Protein AF-A0A177MLS3-F1 (afdb_monomer)

Structure (mmCIF, N/CA/C/O backbone):
data_AF-A0A177MLS3-F1
#
_entry.id   AF-A0A177MLS3-F1
#
loop_
_atom_site.group_PDB
_atom_site.id
_atom_site.type_symbol
_atom_site.label_atom_id
_atom_site.label_alt_id
_atom_site.label_comp_id
_atom_site.label_asym_id
_atom_site.label_entity_id
_atom_site.label_seq_id
_atom_site.pdbx_PDB_ins_code
_atom_site.Cartn_x
_atom_site.Cartn_y
_atom_site.Cartn_z
_atom_site.occupancy
_atom_site.B_iso_or_equiv
_atom_site.auth_seq_id
_atom_site.auth_comp_id
_atom_site.auth_asym_id
_atom_site.auth_atom_id
_atom_site.pdbx_PDB_model_num
ATOM 1 N N . MET A 1 1 ? -21.701 15.926 -7.971 1.00 47.06 1 MET A N 1
ATOM 2 C CA . MET A 1 1 ? -20.994 15.055 -8.945 1.00 47.06 1 MET A CA 1
ATOM 3 C C . MET A 1 1 ? -19.466 15.052 -8.788 1.00 47.06 1 MET A C 1
ATOM 5 O O . MET A 1 1 ? -18.876 13.993 -8.949 1.00 47.06 1 MET A O 1
ATOM 9 N N . GLY A 1 2 ? -18.810 16.154 -8.390 1.00 55.12 2 GLY A N 1
ATOM 10 C CA . GLY A 1 2 ? -17.340 16.200 -8.230 1.00 55.12 2 GLY A CA 1
ATOM 11 C C . GLY A 1 2 ? -16.719 15.275 -7.163 1.00 55.12 2 GLY A C 1
ATOM 12 O O . GLY A 1 2 ? -15.546 14.934 -7.271 1.00 55.12 2 GLY A O 1
ATOM 13 N N . HIS A 1 3 ? -17.488 14.812 -6.167 1.00 61.12 3 HIS A N 1
ATOM 14 C CA . HIS A 1 3 ? -16.970 13.957 -5.086 1.00 61.12 3 HIS A CA 1
ATOM 15 C C . HIS A 1 3 ? -16.649 12.512 -5.507 1.00 61.12 3 HIS A C 1
ATOM 17 O O . HIS A 1 3 ? -15.821 11.878 -4.862 1.00 61.12 3 HIS A O 1
ATOM 23 N N . VAL A 1 4 ? -17.261 11.998 -6.582 1.00 70.56 4 VAL A N 1
ATOM 24 C CA . VAL A 1 4 ? -17.088 10.595 -7.020 1.00 70.56 4 VAL A CA 1
ATOM 25 C C . VAL A 1 4 ? -16.035 10.465 -8.128 1.00 70.56 4 VAL A C 1
ATOM 27 O O . VAL A 1 4 ? -15.345 9.457 -8.221 1.00 70.56 4 VAL A O 1
ATOM 30 N N . ILE A 1 5 ? -15.837 11.513 -8.929 1.00 76.62 5 ILE A N 1
ATOM 31 C CA . ILE A 1 5 ? -14.912 11.493 -10.072 1.00 76.62 5 ILE A CA 1
ATOM 32 C C . ILE A 1 5 ? -13.458 11.329 -9.609 1.00 76.62 5 ILE A C 1
ATOM 34 O O . ILE A 1 5 ? -12.723 10.503 -10.140 1.00 76.62 5 ILE A O 1
ATOM 38 N N . LYS A 1 6 ? -13.039 12.074 -8.581 1.00 71.81 6 LYS A N 1
ATOM 39 C CA . LYS A 1 6 ? -11.663 12.031 -8.065 1.00 71.81 6 LYS A CA 1
ATOM 40 C C . LYS A 1 6 ? -11.227 10.637 -7.568 1.00 71.81 6 LYS A C 1
ATOM 42 O O . LYS A 1 6 ? -10.167 10.190 -8.000 1.00 71.81 6 LYS A O 1
ATOM 47 N N . PRO A 1 7 ? -11.978 9.931 -6.699 1.00 72.75 7 PRO A N 1
ATOM 48 C CA . PRO A 1 7 ? -11.591 8.588 -6.267 1.00 72.75 7 PRO A CA 1
ATOM 49 C C . PRO A 1 7 ? -11.624 7.565 -7.407 1.00 72.75 7 PRO A C 1
ATOM 51 O O . PRO A 1 7 ? -10.746 6.710 -7.449 1.00 72.75 7 PRO A O 1
ATOM 54 N N . LEU A 1 8 ? -12.558 7.681 -8.361 1.00 78.75 8 LEU A N 1
ATOM 55 C CA . LEU A 1 8 ? -12.573 6.822 -9.551 1.00 78.75 8 LEU A CA 1
ATOM 56 C C . LEU A 1 8 ? -11.333 7.029 -10.428 1.00 78.75 8 LEU A C 1
ATOM 58 O O . LEU A 1 8 ? -10.743 6.053 -10.879 1.00 78.75 8 LEU A O 1
ATOM 62 N N . LEU A 1 9 ? -10.899 8.277 -10.622 1.00 81.12 9 LEU A N 1
ATOM 63 C CA . LEU A 1 9 ? -9.662 8.579 -11.347 1.00 81.12 9 LEU A CA 1
ATOM 64 C C . LEU A 1 9 ? -8.436 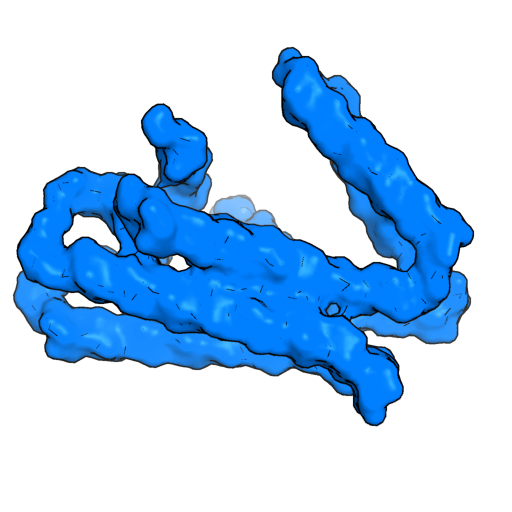8.010 -10.630 1.00 81.12 9 LEU A C 1
ATOM 66 O O . LEU A 1 9 ? -7.590 7.398 -11.271 1.00 81.12 9 LEU A O 1
ATOM 70 N N . ILE A 1 10 ? -8.349 8.167 -9.305 1.00 77.62 10 ILE A N 1
ATOM 71 C CA . ILE A 1 10 ? -7.236 7.615 -8.519 1.00 77.62 10 ILE A CA 1
ATOM 72 C C . ILE A 1 10 ? -7.219 6.087 -8.616 1.00 77.62 10 ILE A C 1
ATOM 74 O O . ILE A 1 10 ? -6.172 5.514 -8.897 1.00 77.62 10 ILE A O 1
ATOM 78 N N . ALA A 1 11 ? -8.367 5.431 -8.430 1.00 78.00 11 ALA A N 1
ATOM 79 C CA . ALA A 1 11 ? -8.477 3.981 -8.558 1.00 78.00 11 ALA A CA 1
ATOM 80 C C . ALA A 1 11 ? -8.098 3.513 -9.971 1.00 78.00 11 ALA A C 1
ATOM 82 O O . ALA A 1 11 ? -7.321 2.574 -10.114 1.00 78.00 11 ALA A O 1
ATOM 83 N N . GLY A 1 12 ? -8.576 4.213 -11.004 1.00 83.31 12 GLY A N 1
ATOM 84 C CA . GLY A 1 12 ? -8.220 3.943 -12.394 1.00 83.31 12 GLY A CA 1
ATOM 85 C C . GLY A 1 12 ? -6.717 4.058 -12.644 1.00 83.31 12 GLY A C 1
ATOM 86 O O . GLY A 1 12 ? -6.139 3.163 -13.247 1.00 83.31 12 GLY A O 1
ATOM 87 N N . VAL A 1 13 ? -6.063 5.102 -12.125 1.00 83.94 13 VAL A N 1
ATOM 88 C CA . VAL A 1 13 ? -4.603 5.276 -12.232 1.00 83.94 13 VAL A CA 1
ATOM 89 C C . VAL A 1 13 ? -3.852 4.161 -11.506 1.00 83.94 13 VAL A C 1
ATOM 91 O O . VAL A 1 13 ? -2.894 3.623 -12.050 1.00 83.94 13 VAL A O 1
ATOM 94 N N . VAL A 1 14 ? -4.290 3.788 -10.302 1.00 80.19 14 VAL A N 1
ATOM 95 C CA . VAL A 1 14 ? -3.661 2.721 -9.509 1.00 80.19 14 VAL A CA 1
ATOM 96 C C . VAL A 1 14 ? -3.761 1.370 -10.222 1.00 80.19 14 VAL A C 1
ATOM 98 O O . VAL A 1 14 ? -2.763 0.664 -10.318 1.00 80.19 14 VAL A O 1
ATOM 101 N N . VAL A 1 15 ? -4.928 1.038 -10.778 1.00 83.00 15 VAL A N 1
ATOM 102 C CA . VAL A 1 15 ? -5.138 -0.205 -11.541 1.00 83.00 15 VAL A CA 1
ATOM 103 C C . VAL A 1 15 ? -4.394 -0.177 -12.877 1.00 83.00 15 VAL A C 1
ATOM 105 O O . VAL A 1 15 ? -3.855 -1.195 -13.299 1.00 83.00 15 VAL A O 1
ATOM 108 N N . ALA A 1 16 ? -4.331 0.977 -13.545 1.00 86.50 16 ALA A N 1
ATOM 109 C CA . ALA A 1 16 ? -3.632 1.127 -14.819 1.00 86.50 16 ALA A CA 1
ATOM 110 C C . ALA A 1 16 ? -2.102 1.129 -14.670 1.00 86.50 16 ALA A C 1
ATOM 112 O O . ALA A 1 16 ? -1.404 0.790 -15.627 1.00 86.50 16 ALA A O 1
ATOM 113 N N . TYR A 1 17 ? -1.572 1.495 -13.497 1.00 85.31 17 TYR A N 1
ATOM 114 C CA . TYR A 1 17 ? -0.135 1.668 -13.277 1.00 85.31 17 TYR A CA 1
ATOM 115 C C . TYR A 1 17 ? 0.699 0.431 -13.657 1.00 85.31 17 TYR A C 1
ATOM 117 O O . TYR A 1 17 ? 1.629 0.605 -14.442 1.00 85.31 17 TYR A O 1
ATOM 125 N N . PRO A 1 18 ? 0.384 -0.808 -13.223 1.00 85.12 18 PRO A N 1
ATOM 126 C CA . PRO A 1 18 ? 1.194 -1.973 -13.585 1.00 85.12 18 PRO A CA 1
ATOM 127 C C . PRO A 1 18 ? 1.213 -2.269 -15.088 1.00 85.12 18 PRO A C 1
ATOM 129 O O . PRO A 1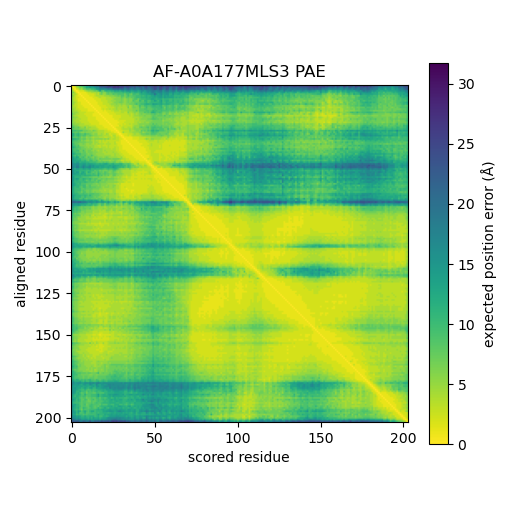 18 ? 2.230 -2.705 -15.624 1.00 85.12 18 PRO A O 1
ATOM 132 N N . PHE A 1 19 ? 0.116 -1.983 -15.792 1.00 89.00 19 PHE A N 1
ATOM 133 C CA . PHE A 1 19 ? 0.041 -2.133 -17.247 1.00 89.00 19 PHE A CA 1
ATOM 134 C C . PHE A 1 19 ? 0.843 -1.055 -17.970 1.00 89.00 19 PHE A C 1
ATOM 136 O O . PHE A 1 19 ? 1.543 -1.353 -18.936 1.00 89.00 19 PHE A O 1
ATOM 143 N N . LEU A 1 20 ? 0.778 0.187 -17.485 1.00 87.50 20 LEU A N 1
ATOM 144 C CA . LEU A 1 20 ? 1.574 1.288 -18.016 1.00 87.50 20 LEU A CA 1
ATOM 145 C C . LEU A 1 20 ? 3.069 1.048 -17.776 1.00 87.50 20 LEU A C 1
ATOM 147 O O . LEU A 1 20 ? 3.861 1.208 -18.699 1.00 87.50 20 LEU A O 1
ATOM 151 N N . SER A 1 21 ? 3.438 0.605 -16.574 1.00 85.50 21 SER A N 1
ATOM 152 C CA . SER A 1 21 ? 4.797 0.189 -16.215 1.00 85.50 21 SER A CA 1
ATOM 153 C C . SER A 1 21 ? 5.292 -0.916 -17.146 1.00 85.50 21 SER A C 1
ATOM 155 O O . SER A 1 21 ? 6.397 -0.841 -17.697 1.00 85.50 21 SER A O 1
ATOM 157 N N . ALA A 1 22 ? 4.434 -1.911 -17.402 1.00 84.94 22 ALA A N 1
ATOM 158 C CA . ALA A 1 22 ? 4.764 -2.996 -18.304 1.00 84.94 22 ALA A CA 1
ATOM 159 C C . ALA A 1 22 ? 5.005 -2.504 -19.744 1.00 84.94 22 ALA A C 1
ATOM 161 O O . ALA A 1 22 ? 6.020 -2.817 -20.371 1.00 84.94 22 ALA A O 1
ATOM 162 N N . TYR A 1 23 ? 4.100 -1.667 -20.242 1.00 87.19 23 TYR A N 1
ATOM 163 C CA . TYR A 1 23 ? 4.183 -1.085 -21.575 1.00 87.19 23 TYR A CA 1
ATOM 164 C C . TYR A 1 23 ? 5.425 -0.196 -21.757 1.00 87.19 23 TYR A C 1
ATOM 166 O O . TYR A 1 23 ? 6.188 -0.393 -22.701 1.00 87.19 23 TYR A O 1
ATOM 174 N N . LEU A 1 24 ? 5.678 0.735 -20.831 1.00 85.94 24 LEU A N 1
ATOM 175 C CA . LEU A 1 24 ? 6.829 1.646 -20.879 1.00 85.94 24 LEU A CA 1
ATOM 176 C C . LEU A 1 24 ? 8.155 0.894 -20.846 1.00 85.94 24 LEU A C 1
ATOM 178 O O . LEU A 1 24 ? 9.081 1.219 -21.585 1.00 85.94 24 LEU A O 1
ATOM 182 N N . THR A 1 25 ? 8.230 -0.143 -20.022 1.00 84.44 25 THR A N 1
ATOM 183 C CA . THR A 1 25 ? 9.401 -1.010 -19.955 1.00 84.44 25 THR A CA 1
ATOM 184 C C . THR A 1 25 ? 9.635 -1.756 -21.271 1.00 84.44 25 THR A C 1
ATOM 186 O O . THR A 1 25 ? 10.780 -1.846 -21.709 1.00 84.44 25 THR A O 1
ATOM 189 N N . GLY A 1 26 ? 8.576 -2.230 -21.941 1.00 82.62 26 GLY A N 1
ATOM 190 C CA . GLY A 1 26 ? 8.680 -2.849 -23.269 1.00 82.62 26 GLY A CA 1
ATOM 191 C C . GLY A 1 26 ? 9.210 -1.894 -24.348 1.00 82.62 26 GLY A C 1
ATOM 192 O O . GLY A 1 26 ? 9.835 -2.336 -25.307 1.00 82.62 26 GLY A O 1
ATOM 193 N N . LEU A 1 27 ? 9.025 -0.584 -24.159 1.00 85.44 27 LEU A N 1
ATOM 194 C CA . LEU A 1 27 ? 9.580 0.476 -25.007 1.00 85.44 27 LEU A CA 1
ATOM 195 C C . LEU A 1 27 ? 10.988 0.941 -24.580 1.00 85.44 27 LEU A C 1
ATOM 197 O O . LEU A 1 27 ? 11.546 1.836 -25.210 1.00 85.44 27 LEU A O 1
ATOM 201 N N . GLY A 1 28 ? 11.561 0.378 -23.510 1.00 82.62 28 GLY A N 1
ATOM 202 C CA . GLY A 1 28 ? 12.863 0.782 -22.963 1.00 82.62 28 GLY A CA 1
ATOM 203 C C . GLY A 1 28 ? 12.824 1.962 -21.980 1.00 82.62 28 GLY A C 1
ATOM 204 O O . GLY A 1 28 ? 13.872 2.411 -21.525 1.00 82.62 28 GLY A O 1
ATOM 205 N N . PHE A 1 29 ? 11.639 2.445 -21.593 1.00 84.06 29 PHE A N 1
ATOM 206 C CA . PHE A 1 29 ? 11.441 3.580 -20.677 1.00 84.06 29 PHE A CA 1
ATOM 207 C C . PHE A 1 29 ? 11.132 3.153 -19.232 1.00 84.06 29 PHE A C 1
ATOM 209 O O . PHE A 1 29 ? 10.350 3.805 -18.540 1.00 84.06 29 PHE A O 1
ATOM 216 N N . ALA A 1 30 ? 11.740 2.065 -18.752 1.00 79.69 30 ALA A N 1
ATOM 217 C CA . ALA A 1 30 ? 11.458 1.508 -17.424 1.00 79.69 30 ALA A CA 1
ATOM 218 C C . ALA A 1 30 ? 11.716 2.504 -16.271 1.00 79.69 30 ALA A C 1
ATOM 220 O O . ALA A 1 30 ? 11.024 2.485 -15.261 1.00 79.69 30 ALA A O 1
ATOM 221 N N . SER A 1 31 ? 12.678 3.418 -16.417 1.00 82.75 31 SER A N 1
ATOM 222 C CA . SER A 1 31 ? 13.027 4.404 -15.384 1.00 82.75 31 SER A CA 1
ATOM 223 C C . SER A 1 31 ? 12.092 5.619 -15.328 1.00 82.75 31 SER A C 1
ATOM 225 O O . SER A 1 31 ? 12.121 6.361 -14.342 1.00 82.75 31 SER A O 1
ATOM 227 N N . LEU A 1 32 ? 11.240 5.827 -16.342 1.00 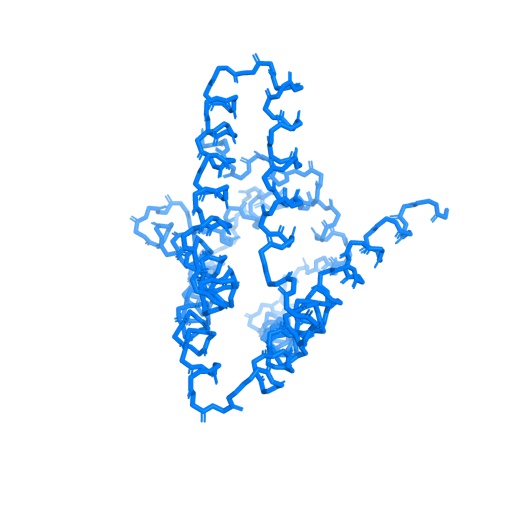85.25 32 LEU A N 1
ATOM 228 C CA . LEU A 1 32 ? 10.386 7.015 -16.446 1.00 85.25 32 LEU A CA 1
ATOM 229 C C . LEU A 1 32 ? 9.423 7.139 -15.259 1.00 85.25 32 LEU A C 1
ATOM 231 O O . LEU A 1 32 ? 9.201 8.235 -14.750 1.00 85.25 32 LEU A O 1
ATOM 235 N N . GLU A 1 33 ? 8.884 6.024 -14.777 1.00 82.38 33 GLU A N 1
ATOM 236 C CA . GLU A 1 33 ? 7.975 6.020 -13.628 1.00 82.38 33 GLU A CA 1
ATOM 237 C C . GLU A 1 33 ? 8.649 6.473 -12.329 1.00 82.38 33 GLU A C 1
ATOM 239 O O . GLU A 1 33 ? 8.082 7.279 -11.591 1.00 82.38 33 GLU A O 1
ATOM 244 N N . LEU A 1 34 ? 9.886 6.034 -12.080 1.00 83.56 34 LEU A N 1
ATOM 245 C CA . LEU A 1 34 ? 10.650 6.444 -10.905 1.00 83.56 34 LEU A CA 1
ATOM 246 C C . LEU A 1 34 ? 10.990 7.935 -10.975 1.00 83.56 34 LEU A C 1
ATOM 248 O O . LEU A 1 34 ? 10.926 8.623 -9.956 1.00 83.56 34 LEU A O 1
ATOM 252 N N . ILE A 1 35 ? 11.268 8.457 -12.175 1.00 86.00 35 ILE A N 1
ATOM 253 C CA . ILE A 1 35 ? 11.478 9.893 -12.408 1.00 86.00 35 ILE A CA 1
ATOM 254 C C . ILE A 1 35 ? 10.195 10.682 -12.122 1.00 86.00 35 ILE A C 1
ATOM 256 O O . ILE A 1 35 ? 10.245 11.700 -11.430 1.00 86.00 35 ILE A O 1
ATOM 260 N N . VAL A 1 36 ? 9.037 10.211 -12.595 1.00 86.56 36 VAL A N 1
ATOM 261 C CA . VAL A 1 36 ?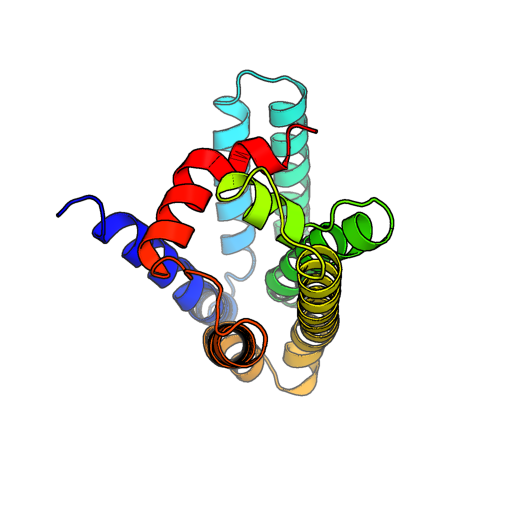 7.741 10.856 -12.326 1.00 86.56 36 VAL A CA 1
ATOM 262 C C . VAL A 1 36 ? 7.432 10.851 -10.825 1.00 86.56 36 VAL A C 1
ATOM 264 O O . VAL A 1 36 ? 7.083 11.894 -10.266 1.00 86.56 36 VAL A O 1
ATOM 267 N N . PHE A 1 37 ? 7.619 9.725 -10.131 1.00 85.31 37 PHE A N 1
ATOM 268 C CA . PHE A 1 37 ? 7.434 9.658 -8.678 1.00 85.31 37 PHE A CA 1
ATOM 269 C C . PHE A 1 37 ? 8.437 10.535 -7.917 1.00 85.31 37 PHE A C 1
ATOM 271 O O . PHE A 1 37 ? 8.058 11.199 -6.946 1.00 85.31 37 PHE A O 1
ATOM 278 N N . ALA A 1 38 ? 9.690 10.612 -8.366 1.00 86.88 38 ALA A N 1
ATOM 279 C CA . ALA A 1 38 ? 10.675 11.521 -7.794 1.00 86.88 38 ALA A CA 1
ATOM 280 C C . ALA A 1 38 ? 10.256 12.988 -7.966 1.00 86.88 38 ALA A C 1
ATOM 282 O O . ALA A 1 38 ? 10.285 13.753 -7.005 1.00 86.88 38 ALA A O 1
ATOM 283 N N . ALA A 1 39 ? 9.787 13.382 -9.150 1.00 88.44 39 ALA A N 1
ATOM 284 C CA . ALA A 1 39 ? 9.319 14.743 -9.404 1.00 88.44 39 ALA A CA 1
ATOM 285 C C . ALA A 1 39 ? 8.117 15.113 -8.516 1.00 88.44 39 ALA A C 1
ATOM 287 O O . ALA A 1 39 ? 8.096 16.185 -7.908 1.00 88.44 39 ALA A O 1
ATOM 288 N N . LEU A 1 40 ? 7.146 14.205 -8.370 1.00 87.88 40 LEU A N 1
ATOM 289 C CA . LEU A 1 40 ? 5.983 14.409 -7.499 1.00 87.88 40 LEU A CA 1
ATOM 290 C C . LEU A 1 40 ? 6.373 14.510 -6.017 1.00 87.88 40 LEU A C 1
ATOM 292 O O . LEU A 1 40 ? 5.837 15.346 -5.283 1.00 87.88 40 LEU A O 1
ATOM 296 N N . THR A 1 41 ? 7.315 13.681 -5.561 1.00 85.25 41 THR A N 1
ATOM 297 C CA . THR A 1 41 ? 7.799 13.716 -4.172 1.00 85.25 41 THR A CA 1
ATOM 298 C C . THR A 1 41 ? 8.639 14.963 -3.890 1.00 85.25 41 THR A C 1
ATOM 300 O O . THR A 1 41 ? 8.453 15.572 -2.834 1.00 85.25 41 THR A O 1
ATOM 303 N N . LEU A 1 42 ? 9.463 15.425 -4.839 1.00 88.31 42 LEU A N 1
ATOM 304 C CA . LEU A 1 42 ? 10.157 16.719 -4.764 1.00 88.31 42 LEU A CA 1
ATOM 305 C C . LEU A 1 42 ? 9.173 17.879 -4.677 1.00 88.31 42 LEU A C 1
ATOM 307 O O . LEU A 1 42 ? 9.298 18.710 -3.777 1.00 88.31 42 LEU A O 1
ATOM 311 N N . TRP A 1 43 ? 8.175 17.909 -5.564 1.00 89.12 43 TRP A N 1
ATOM 312 C CA . TRP A 1 43 ? 7.136 18.936 -5.555 1.00 89.12 43 TRP A CA 1
ATOM 313 C C . TRP A 1 43 ? 6.448 19.004 -4.190 1.00 89.12 43 TRP A C 1
ATOM 315 O O . TRP A 1 43 ? 6.366 20.070 -3.575 1.00 89.12 43 TRP A O 1
ATOM 325 N N . ARG A 1 44 ? 6.051 17.845 -3.648 1.00 84.25 44 ARG A N 1
ATOM 326 C CA . ARG A 1 44 ? 5.468 17.753 -2.305 1.00 84.25 44 ARG A CA 1
ATOM 327 C C . ARG A 1 44 ? 6.413 18.297 -1.231 1.00 84.25 44 ARG A C 1
ATOM 329 O O . ARG A 1 44 ? 5.960 19.036 -0.360 1.00 84.25 44 ARG A O 1
ATOM 336 N N . GLY A 1 45 ? 7.705 17.977 -1.304 1.00 84.31 45 GLY A N 1
ATOM 337 C CA . GLY A 1 45 ? 8.727 18.489 -0.389 1.00 84.31 45 GLY A CA 1
ATOM 338 C C . GLY A 1 45 ? 8.879 20.011 -0.441 1.00 84.31 45 GLY A C 1
ATOM 339 O O . GLY A 1 45 ? 8.949 20.645 0.610 1.00 84.31 45 GLY A O 1
ATOM 340 N N . ILE A 1 46 ? 8.856 20.606 -1.637 1.00 88.56 46 ILE A N 1
ATOM 341 C CA . ILE A 1 46 ? 8.929 22.065 -1.839 1.00 88.56 46 ILE A CA 1
ATOM 342 C C . ILE A 1 46 ? 7.703 22.763 -1.237 1.00 88.56 46 ILE A C 1
ATOM 344 O O . ILE A 1 46 ? 7.839 23.810 -0.610 1.00 88.56 46 ILE A O 1
ATOM 348 N N . THR A 1 47 ? 6.521 22.160 -1.376 1.00 86.69 47 THR A N 1
ATOM 349 C CA . THR A 1 47 ? 5.266 22.694 -0.814 1.00 86.69 47 THR A CA 1
ATOM 350 C C . THR A 1 47 ? 5.063 22.395 0.677 1.00 86.69 47 THR A C 1
ATOM 352 O O . THR A 1 47 ? 4.100 22.872 1.275 1.00 86.69 47 THR A O 1
ATOM 355 N N . SER A 1 48 ? 5.933 21.589 1.298 1.00 81.69 48 SER A N 1
ATOM 356 C CA . SER A 1 48 ? 5.777 21.177 2.694 1.00 81.69 48 SER A CA 1
ATOM 357 C C . SER A 1 48 ? 6.288 22.242 3.662 1.00 81.69 48 SER A C 1
ATOM 359 O O . SER A 1 48 ? 7.412 22.726 3.543 1.00 81.69 48 SER A O 1
ATOM 361 N N . THR A 1 49 ? 5.484 22.555 4.678 1.00 79.12 49 THR A N 1
ATOM 362 C CA . THR A 1 49 ? 5.827 23.519 5.734 1.00 79.12 49 THR A CA 1
ATOM 363 C C . THR A 1 49 ? 6.630 22.904 6.887 1.00 79.12 49 THR A C 1
ATOM 365 O O . THR A 1 49 ? 7.240 23.635 7.662 1.00 79.12 49 THR A O 1
ATOM 368 N N . GLY A 1 50 ? 6.667 21.572 7.013 1.00 87.19 50 GLY A N 1
ATOM 369 C CA . GLY A 1 50 ? 7.358 20.871 8.101 1.00 87.19 50 GLY A CA 1
ATOM 370 C C . GLY A 1 50 ? 8.734 20.341 7.693 1.00 87.19 50 GLY A C 1
ATOM 371 O O . GLY A 1 50 ? 8.844 19.608 6.711 1.00 87.19 50 GLY A O 1
ATOM 372 N N . LEU A 1 51 ? 9.773 20.634 8.486 1.00 83.75 51 LEU A N 1
ATOM 373 C CA . LEU A 1 51 ? 11.160 20.228 8.202 1.00 83.75 51 LEU A CA 1
ATOM 374 C C . LEU A 1 51 ? 11.306 18.710 8.010 1.00 83.75 51 LEU A C 1
ATOM 376 O O . LEU A 1 51 ? 11.898 18.271 7.029 1.00 83.75 51 LEU A O 1
ATOM 380 N N . VAL A 1 52 ? 10.713 17.908 8.898 1.00 79.81 52 VAL A N 1
ATOM 381 C CA . VAL A 1 52 ? 10.771 16.437 8.823 1.00 79.81 52 VAL A CA 1
ATOM 382 C C . VAL A 1 52 ? 10.114 15.920 7.542 1.00 79.81 52 VAL A C 1
ATOM 384 O O . VAL A 1 52 ? 10.685 15.090 6.841 1.00 79.81 52 VAL A O 1
ATOM 387 N N . ALA A 1 53 ? 8.934 16.439 7.193 1.00 76.44 53 ALA A N 1
ATOM 388 C CA . ALA A 1 53 ? 8.215 16.030 5.989 1.00 76.44 53 ALA A CA 1
ATOM 389 C C . ALA A 1 53 ? 8.950 16.449 4.706 1.00 76.44 53 ALA A C 1
ATOM 391 O O . ALA A 1 53 ? 8.950 15.698 3.725 1.00 76.44 53 ALA A O 1
ATOM 392 N N . ARG A 1 54 ? 9.608 17.614 4.717 1.00 83.62 54 ARG A N 1
ATOM 393 C CA . ARG A 1 54 ? 10.441 18.101 3.614 1.00 83.62 54 ARG A CA 1
ATOM 394 C C . ARG A 1 54 ? 11.690 17.244 3.426 1.00 83.62 54 ARG A C 1
ATOM 396 O O . ARG A 1 54 ? 11.918 16.773 2.315 1.00 83.62 54 ARG A O 1
ATOM 403 N N . LEU A 1 55 ? 12.431 16.972 4.503 1.00 85.56 55 LEU A N 1
ATOM 404 C CA . LEU A 1 55 ? 13.604 16.093 4.471 1.00 85.56 55 LEU A CA 1
ATOM 405 C C . LEU A 1 55 ? 13.225 14.687 4.004 1.00 85.56 55 LEU A C 1
ATOM 407 O O . LEU A 1 55 ? 13.816 14.198 3.051 1.00 85.56 55 LEU A O 1
ATOM 411 N N . ALA A 1 56 ? 12.171 14.088 4.566 1.00 81.69 56 ALA A N 1
ATOM 412 C CA . ALA A 1 56 ? 11.691 12.774 4.138 1.00 81.69 56 ALA A CA 1
ATOM 413 C C . ALA A 1 56 ? 11.306 12.745 2.647 1.00 81.69 56 ALA A C 1
ATOM 415 O O . ALA A 1 56 ? 11.593 11.773 1.953 1.00 81.69 56 ALA A O 1
ATOM 416 N N . SER A 1 57 ? 10.686 13.816 2.137 1.00 82.81 57 SER A N 1
ATOM 417 C CA . SER A 1 57 ? 10.322 13.922 0.718 1.00 82.81 57 SER A CA 1
ATOM 418 C C . SER A 1 57 ? 11.549 14.021 -0.188 1.00 82.81 57 SER A C 1
ATOM 420 O O . SER A 1 57 ? 11.589 13.362 -1.222 1.00 82.81 57 SER A O 1
ATOM 422 N N . PHE A 1 58 ? 12.557 14.805 0.201 1.00 86.31 58 PHE A N 1
ATOM 423 C CA . PHE A 1 58 ? 13.801 14.943 -0.559 1.00 86.31 58 PHE A CA 1
ATOM 424 C C . PHE A 1 58 ? 14.655 13.678 -0.511 1.00 86.31 58 PHE A C 1
ATOM 426 O O . PHE A 1 58 ? 15.180 13.269 -1.542 1.00 86.31 58 PHE A O 1
ATOM 433 N N . THR A 1 59 ? 14.739 13.013 0.642 1.00 83.81 59 THR A N 1
ATOM 434 C CA . THR A 1 59 ? 15.408 11.714 0.757 1.00 83.81 59 THR A CA 1
ATOM 435 C C . THR A 1 59 ? 14.720 10.672 -0.120 1.00 83.81 59 THR A C 1
ATOM 437 O O . THR A 1 59 ? 15.395 9.980 -0.876 1.00 83.81 59 THR A O 1
ATOM 440 N N . LEU A 1 60 ? 13.384 10.595 -0.090 1.00 85.06 60 LEU A N 1
ATOM 441 C CA . LEU A 1 60 ? 12.633 9.672 -0.943 1.00 85.06 60 LEU A CA 1
ATOM 442 C C . LEU A 1 60 ? 12.848 9.971 -2.432 1.00 85.06 60 LEU A C 1
ATOM 444 O O . LEU A 1 60 ? 13.100 9.052 -3.204 1.00 85.06 60 LEU A O 1
ATOM 448 N N . ALA A 1 61 ? 12.811 11.242 -2.833 1.00 86.44 61 ALA A N 1
ATOM 449 C CA . ALA A 1 61 ? 13.095 11.638 -4.207 1.00 86.44 61 ALA A CA 1
ATOM 450 C C . ALA A 1 61 ? 14.514 11.260 -4.652 1.00 86.44 61 ALA A C 1
ATOM 452 O O . ALA A 1 61 ? 14.690 10.737 -5.749 1.00 86.44 61 ALA A O 1
ATOM 453 N N . ALA A 1 62 ? 15.519 11.489 -3.803 1.00 83.56 62 ALA A N 1
ATOM 454 C CA . ALA A 1 62 ? 16.902 11.121 -4.092 1.00 83.56 62 ALA A CA 1
ATOM 455 C C . ALA A 1 62 ? 17.056 9.602 -4.260 1.00 83.56 62 ALA A C 1
ATOM 457 O O . ALA A 1 62 ? 17.714 9.157 -5.196 1.00 83.56 62 ALA A O 1
ATOM 458 N N . VAL A 1 63 ? 16.395 8.809 -3.410 1.00 83.75 63 VAL A N 1
ATOM 459 C CA . VAL A 1 63 ? 16.361 7.343 -3.531 1.00 83.75 63 VAL A CA 1
ATOM 460 C C . VAL A 1 63 ? 15.674 6.909 -4.826 1.00 83.75 63 VAL A C 1
ATOM 462 O O . VAL A 1 63 ? 16.181 6.025 -5.506 1.00 83.75 63 VAL A O 1
ATOM 465 N N . LEU A 1 64 ? 14.560 7.541 -5.204 1.00 85.00 64 LEU A N 1
ATOM 466 C CA . LEU A 1 64 ? 13.849 7.238 -6.450 1.00 85.00 64 LEU A CA 1
ATOM 467 C C . LEU A 1 64 ? 14.675 7.593 -7.694 1.00 85.00 64 LEU A C 1
ATOM 469 O O . LEU A 1 64 ? 14.676 6.819 -8.644 1.00 85.00 64 LEU A O 1
ATOM 473 N N . LEU A 1 65 ? 15.407 8.713 -7.689 1.00 84.88 65 LEU A N 1
ATOM 474 C CA . LEU A 1 65 ? 16.300 9.106 -8.789 1.00 84.88 65 LEU A CA 1
ATOM 475 C C . LEU A 1 65 ? 17.543 8.221 -8.872 1.00 84.88 65 LEU A C 1
ATOM 477 O O . LEU A 1 65 ? 17.934 7.822 -9.966 1.00 84.88 65 LEU A O 1
ATOM 481 N N . ALA A 1 66 ? 18.142 7.878 -7.730 1.00 81.56 66 ALA A N 1
ATOM 482 C CA . ALA A 1 66 ? 19.218 6.894 -7.679 1.00 81.56 66 ALA A CA 1
ATOM 483 C C . ALA A 1 66 ? 18.721 5.537 -8.195 1.00 81.56 66 ALA A C 1
ATOM 485 O O . ALA A 1 66 ? 19.392 4.908 -9.007 1.00 81.56 66 ALA A O 1
ATOM 486 N N . GLY A 1 67 ? 17.504 5.144 -7.809 1.00 78.81 67 GLY A N 1
ATOM 487 C CA . GLY A 1 67 ? 16.775 4.028 -8.395 1.00 78.81 67 GLY A CA 1
ATOM 488 C C . GLY A 1 67 ? 16.687 4.175 -9.908 1.00 78.81 67 GLY A C 1
ATOM 489 O O . GLY A 1 67 ? 17.237 3.354 -10.610 1.00 78.81 67 GLY A O 1
ATOM 490 N N . ALA A 1 68 ? 16.111 5.249 -10.440 1.00 83.06 68 ALA A N 1
ATOM 491 C CA . ALA A 1 68 ? 15.975 5.464 -11.882 1.00 83.06 68 ALA A CA 1
ATOM 492 C C . ALA A 1 68 ? 17.301 5.384 -12.664 1.00 83.06 68 ALA A C 1
ATOM 494 O O . ALA A 1 68 ? 17.298 4.960 -13.818 1.00 83.06 68 ALA A O 1
ATOM 495 N N . TYR A 1 69 ? 18.411 5.803 -12.051 1.00 78.94 69 TYR A N 1
ATOM 496 C CA . TYR A 1 69 ? 19.733 5.824 -12.675 1.00 78.94 69 TYR A CA 1
ATOM 497 C C . TYR A 1 69 ? 20.463 4.473 -12.608 1.00 78.94 69 TYR A C 1
ATOM 499 O O . TYR A 1 69 ? 21.093 4.068 -13.580 1.00 78.94 69 TYR A O 1
ATOM 507 N N . PHE A 1 70 ? 20.390 3.778 -11.469 1.00 72.75 70 PHE A N 1
ATOM 508 C CA . PHE A 1 70 ? 21.128 2.531 -11.223 1.00 72.75 70 PHE A CA 1
ATOM 509 C C . PHE A 1 70 ? 20.277 1.263 -11.377 1.00 72.75 70 PHE A C 1
ATOM 511 O O . PHE A 1 70 ? 20.821 0.160 -11.434 1.00 72.75 70 PHE A O 1
ATOM 518 N N . ALA A 1 71 ? 18.951 1.389 -11.405 1.00 65.75 71 ALA A N 1
ATOM 519 C CA . ALA A 1 71 ? 18.036 0.262 -11.458 1.00 65.75 71 ALA A CA 1
ATOM 520 C C . ALA A 1 71 ? 18.129 -0.469 -12.790 1.00 65.75 71 ALA A C 1
ATOM 522 O O . ALA A 1 71 ? 17.899 0.091 -13.860 1.00 65.75 71 ALA A O 1
ATOM 523 N N . THR A 1 72 ? 18.306 -1.780 -12.696 1.00 72.31 72 THR A N 1
ATOM 524 C CA . THR A 1 72 ? 17.811 -2.676 -13.732 1.00 72.31 72 THR A CA 1
ATOM 525 C C . THR A 1 72 ? 16.284 -2.607 -13.769 1.00 72.31 72 THR A C 1
ATOM 527 O O . THR A 1 72 ? 15.635 -2.305 -12.764 1.00 72.31 72 THR A O 1
ATOM 530 N N . THR A 1 73 ? 15.688 -2.955 -14.908 1.00 75.88 73 THR A N 1
ATOM 531 C CA . THR A 1 73 ? 14.232 -3.079 -15.088 1.00 75.88 73 THR A CA 1
ATOM 532 C C . THR A 1 73 ? 13.531 -3.820 -13.940 1.00 75.88 73 THR A C 1
ATOM 534 O O . THR A 1 73 ? 12.402 -3.510 -13.584 1.00 75.88 73 THR A O 1
ATOM 537 N N . TYR A 1 74 ? 14.219 -4.763 -13.298 1.00 80.69 74 TYR A N 1
ATOM 538 C CA . TYR A 1 74 ? 13.697 -5.497 -12.153 1.00 80.69 74 TYR A CA 1
ATOM 539 C C . TYR A 1 74 ? 13.389 -4.622 -10.925 1.00 80.69 74 TYR A C 1
ATOM 541 O O . TYR A 1 74 ? 12.377 -4.838 -10.266 1.00 80.69 74 TYR A O 1
ATOM 549 N N . PHE A 1 75 ? 14.213 -3.618 -10.611 1.00 80.25 75 PHE A N 1
ATOM 550 C CA . PHE A 1 75 ? 13.992 -2.767 -9.432 1.00 80.25 75 PHE A CA 1
ATOM 551 C C . PHE A 1 75 ? 12.722 -1.918 -9.565 1.00 80.25 75 PHE A C 1
ATOM 553 O O . PHE A 1 75 ? 12.048 -1.635 -8.578 1.00 80.25 75 PHE A O 1
ATOM 560 N N . VAL A 1 76 ? 12.365 -1.570 -10.801 1.00 79.69 76 VAL A N 1
ATOM 561 C CA . VAL A 1 76 ? 11.103 -0.909 -11.146 1.00 79.69 76 VAL A CA 1
ATOM 562 C C . VAL A 1 76 ? 9.918 -1.804 -10.758 1.00 79.69 76 VAL A C 1
ATOM 564 O O . VAL A 1 76 ? 8.981 -1.370 -10.093 1.00 79.69 76 VAL A O 1
ATOM 567 N N . TRP A 1 77 ? 10.010 -3.103 -11.039 1.00 84.56 77 TRP A N 1
ATOM 568 C CA . TRP A 1 77 ? 8.973 -4.074 -10.678 1.00 84.56 77 TRP A CA 1
ATOM 569 C C . TRP A 1 77 ? 8.911 -4.421 -9.181 1.00 84.56 77 TRP A C 1
ATOM 571 O O . TRP A 1 77 ? 7.944 -5.045 -8.740 1.00 84.56 77 TRP A O 1
ATOM 581 N N . LEU A 1 78 ? 9.886 -3.987 -8.372 1.00 86.00 78 LEU A N 1
ATOM 582 C CA . LEU A 1 78 ? 9.846 -4.125 -6.909 1.00 86.00 78 LEU A CA 1
ATOM 583 C C . LEU A 1 78 ? 8.984 -3.060 -6.220 1.00 86.00 78 LEU A C 1
ATOM 585 O O . LEU A 1 78 ? 8.731 -3.179 -5.019 1.00 86.00 78 LEU A O 1
ATOM 589 N N . VAL A 1 79 ? 8.510 -2.037 -6.938 1.00 85.00 79 VAL A N 1
ATOM 590 C CA . VAL A 1 79 ? 7.694 -0.957 -6.357 1.00 85.00 79 VAL A CA 1
ATOM 591 C C . VAL A 1 79 ? 6.478 -1.495 -5.574 1.00 85.00 79 VAL A C 1
ATOM 593 O O . VAL A 1 79 ? 6.320 -1.109 -4.410 1.00 85.00 79 VAL A O 1
ATOM 596 N N . PRO A 1 80 ? 5.661 -2.436 -6.099 1.00 89.31 80 PRO A N 1
ATOM 597 C CA . PRO A 1 80 ? 4.587 -3.055 -5.322 1.00 89.31 80 PRO A CA 1
ATOM 598 C C . PRO A 1 80 ? 5.093 -3.814 -4.089 1.00 89.31 80 PRO A C 1
ATOM 600 O O . PRO A 1 80 ? 4.488 -3.711 -3.023 1.00 89.31 80 PRO A O 1
ATOM 603 N N . SER A 1 81 ? 6.225 -4.521 -4.183 1.00 92.06 81 SER A N 1
ATOM 604 C CA . SER A 1 81 ? 6.820 -5.236 -3.045 1.00 92.06 81 SER A CA 1
ATOM 605 C C . SER A 1 81 ? 7.192 -4.286 -1.908 1.00 92.06 81 SER A C 1
ATOM 607 O O . SER A 1 81 ? 6.923 -4.592 -0.748 1.00 92.06 81 SER A O 1
ATOM 609 N N . PHE A 1 82 ? 7.745 -3.110 -2.219 1.00 87.62 82 PHE A N 1
ATOM 610 C CA . PHE A 1 82 ? 8.028 -2.085 -1.211 1.00 87.62 82 PHE A CA 1
ATOM 611 C C . PHE A 1 82 ? 6.753 -1.499 -0.598 1.00 87.62 82 PHE A C 1
ATOM 613 O O . PHE A 1 82 ? 6.701 -1.290 0.617 1.00 87.62 82 PHE A O 1
ATOM 620 N N . ALA A 1 83 ? 5.705 -1.283 -1.398 1.00 89.31 83 ALA A N 1
ATOM 621 C CA . ALA A 1 83 ? 4.411 -0.842 -0.883 1.00 89.31 83 ALA A CA 1
ATOM 622 C C . ALA A 1 83 ? 3.814 -1.872 0.096 1.00 89.31 83 ALA A C 1
ATOM 624 O O . ALA A 1 83 ? 3.387 -1.509 1.195 1.00 89.31 83 ALA A O 1
ATOM 625 N N . TYR A 1 84 ? 3.852 -3.163 -0.250 1.00 93.62 84 TYR A N 1
ATOM 626 C CA . TYR A 1 84 ? 3.399 -4.234 0.641 1.00 93.62 84 TYR A CA 1
ATOM 627 C C . TYR A 1 84 ? 4.292 -4.414 1.866 1.00 93.62 84 TYR A C 1
ATOM 629 O O . TYR A 1 84 ? 3.774 -4.706 2.942 1.00 93.62 84 TYR A O 1
ATOM 637 N N . LEU A 1 85 ? 5.602 -4.192 1.752 1.00 93.25 85 LEU A N 1
ATOM 638 C CA . LEU A 1 85 ? 6.513 -4.204 2.896 1.00 93.25 85 LEU A CA 1
ATOM 639 C C . LEU A 1 85 ? 6.141 -3.115 3.901 1.00 93.25 85 LEU A C 1
ATOM 641 O O . LEU A 1 85 ? 6.030 -3.389 5.097 1.00 93.25 85 LEU A O 1
ATOM 645 N N . TRP A 1 86 ? 5.874 -1.903 3.413 1.00 91.19 86 TRP A N 1
ATOM 646 C CA . TRP A 1 86 ? 5.421 -0.807 4.261 1.00 91.19 86 TRP A CA 1
ATOM 647 C C . TRP A 1 86 ? 4.076 -1.116 4.932 1.00 91.19 86 TRP A C 1
ATOM 649 O O . TRP A 1 86 ? 3.942 -0.911 6.136 1.00 91.19 86 TRP A O 1
ATOM 659 N N . LEU A 1 87 ? 3.105 -1.674 4.200 1.00 92.38 87 LEU A N 1
ATOM 660 C CA . LEU A 1 87 ? 1.812 -2.083 4.768 1.00 92.38 87 LEU A CA 1
ATOM 661 C C . LEU A 1 87 ? 1.949 -3.216 5.792 1.00 92.38 87 LEU A C 1
ATOM 663 O O . LEU A 1 87 ? 1.316 -3.172 6.845 1.00 92.38 87 LEU A O 1
ATOM 667 N N . THR A 1 88 ? 2.805 -4.199 5.517 1.00 95.44 88 THR A N 1
ATOM 668 C CA . THR A 1 88 ? 3.111 -5.298 6.442 1.00 95.44 88 THR A CA 1
ATOM 669 C C . THR A 1 88 ? 3.720 -4.757 7.725 1.00 95.44 88 THR A C 1
ATOM 671 O O . THR A 1 88 ? 3.304 -5.154 8.807 1.00 95.44 88 THR A O 1
ATOM 674 N N . PHE A 1 89 ? 4.656 -3.810 7.630 1.00 93.88 89 PHE A N 1
ATOM 675 C CA . PHE A 1 89 ? 5.218 -3.145 8.801 1.00 93.88 89 PHE A CA 1
ATOM 676 C C . PHE A 1 89 ? 4.154 -2.325 9.543 1.00 93.88 89 PHE A C 1
ATOM 678 O O . PHE A 1 89 ? 4.019 -2.443 10.760 1.00 93.88 89 PHE A O 1
ATOM 685 N N . LEU A 1 90 ? 3.348 -1.540 8.822 1.00 91.00 90 LEU A N 1
ATOM 686 C CA . LEU A 1 90 ? 2.291 -0.710 9.395 1.00 91.00 90 LEU A CA 1
ATOM 687 C C . LEU A 1 90 ? 1.261 -1.541 10.169 1.00 91.00 90 LEU A C 1
ATOM 689 O O . LEU A 1 90 ? 0.902 -1.166 11.278 1.00 91.00 90 LEU A O 1
ATOM 693 N N . PHE A 1 91 ? 0.800 -2.665 9.632 1.00 93.56 91 PHE A N 1
ATOM 694 C CA . PHE A 1 91 ? -0.145 -3.530 10.340 1.00 93.56 91 PHE A CA 1
ATOM 695 C C . PHE A 1 91 ? 0.577 -4.359 11.407 1.00 93.56 91 PHE A C 1
ATOM 697 O O . PHE A 1 91 ? 0.174 -4.362 12.571 1.00 93.56 91 PHE A O 1
ATOM 704 N N . GLY A 1 92 ? 1.693 -4.981 11.033 1.00 94.38 92 GLY A N 1
ATOM 705 C CA . GLY A 1 92 ? 2.478 -5.879 11.868 1.00 94.38 92 GLY A CA 1
ATOM 706 C C . GLY A 1 92 ? 2.958 -5.232 13.161 1.00 94.38 92 GLY A C 1
ATOM 707 O O . GLY A 1 92 ? 2.695 -5.765 14.234 1.00 94.38 92 GLY A O 1
ATOM 708 N N . HIS A 1 93 ? 3.588 -4.053 13.101 1.00 92.56 93 HIS A N 1
ATOM 709 C CA . HIS A 1 93 ? 4.129 -3.409 14.306 1.00 92.56 93 HIS A CA 1
ATOM 710 C C . HIS A 1 93 ? 3.037 -3.120 15.356 1.00 92.56 93 HIS A C 1
ATOM 712 O O . HIS A 1 93 ? 3.270 -3.287 16.552 1.00 92.56 93 HIS A O 1
ATOM 718 N N . THR A 1 94 ? 1.812 -2.779 14.928 1.00 92.62 94 THR A N 1
ATOM 719 C CA . THR A 1 94 ? 0.689 -2.527 15.853 1.00 92.62 94 THR A CA 1
ATOM 720 C C . THR A 1 94 ? 0.182 -3.781 16.563 1.00 92.62 94 THR A C 1
ATOM 722 O O . THR A 1 94 ? -0.497 -3.675 17.583 1.00 92.62 94 THR A O 1
ATOM 725 N N . LEU A 1 95 ? 0.516 -4.979 16.075 1.00 92.94 95 LEU A N 1
ATOM 726 C CA . LEU A 1 95 ? 0.193 -6.224 16.774 1.00 92.94 95 LEU A CA 1
ATOM 727 C C . LEU A 1 95 ? 1.048 -6.389 18.038 1.00 92.94 95 LEU A C 1
ATOM 729 O O . LEU A 1 95 ? 0.575 -6.969 19.017 1.00 92.94 95 LEU A O 1
ATOM 733 N N . TRP A 1 96 ? 2.267 -5.849 18.060 1.00 90.69 96 TRP A N 1
ATOM 734 C CA . TRP A 1 96 ? 3.118 -5.817 19.257 1.00 90.69 96 TRP A CA 1
ATOM 735 C C . TRP A 1 96 ? 2.953 -4.538 20.083 1.00 90.69 96 TRP A C 1
ATOM 737 O O . TRP A 1 96 ? 3.307 -4.526 21.258 1.00 90.69 96 TRP A O 1
ATOM 747 N N . SER A 1 97 ? 2.360 -3.488 19.510 1.00 87.62 97 SER A N 1
ATOM 748 C CA . SER A 1 97 ? 2.037 -2.232 20.200 1.00 87.62 97 SER A CA 1
ATOM 749 C C . SER A 1 97 ? 0.535 -1.916 20.104 1.00 87.62 97 SER A C 1
ATOM 751 O O . SER A 1 97 ? 0.142 -1.093 19.265 1.00 87.62 97 SER A O 1
ATOM 753 N N . PRO A 1 98 ? -0.311 -2.569 20.934 1.00 85.12 98 PRO A N 1
ATOM 754 C CA . PRO A 1 98 ? -1.746 -2.302 20.977 1.00 85.12 98 PRO A CA 1
ATOM 755 C C . PRO A 1 98 ? -2.046 -0.806 21.178 1.00 85.12 98 PRO A C 1
ATOM 757 O O . PRO A 1 98 ? -1.270 -0.119 21.844 1.00 85.12 98 PRO A O 1
ATOM 760 N N . PRO A 1 99 ? -3.166 -0.286 20.650 1.00 91.81 99 PRO A N 1
ATOM 761 C CA . PRO A 1 99 ? -4.196 -0.993 19.883 1.00 91.81 99 PRO A CA 1
ATOM 762 C C . PRO A 1 99 ? -3.742 -1.368 18.462 1.00 91.81 99 PRO A C 1
ATOM 764 O O . PRO A 1 99 ? -2.932 -0.659 17.851 1.00 91.81 99 PRO A O 1
ATOM 767 N N . SER A 1 100 ? -4.288 -2.470 17.929 1.00 94.44 100 SER A N 1
ATOM 768 C CA . SER A 1 100 ? -3.996 -2.933 16.556 1.00 94.44 100 SER A CA 1
ATOM 769 C C . SER A 1 100 ? -4.445 -1.908 15.506 1.00 94.44 100 SER A C 1
ATOM 771 O O . SER A 1 100 ? -5.339 -1.102 15.765 1.00 94.44 100 SER A O 1
ATOM 773 N N . PHE A 1 101 ? -3.855 -1.910 14.308 1.00 92.94 101 PHE A N 1
ATOM 774 C CA . PHE A 1 101 ? -4.141 -0.878 13.306 1.00 92.94 101 PHE A CA 1
ATOM 775 C C . PHE A 1 101 ? -5.628 -0.818 12.931 1.00 92.94 101 PHE A C 1
ATOM 777 O O . PHE A 1 101 ? -6.208 0.266 12.869 1.00 92.94 101 PHE A O 1
ATOM 784 N N . ILE A 1 102 ? -6.274 -1.974 12.754 1.00 93.56 102 ILE A N 1
ATOM 785 C CA . ILE A 1 102 ? -7.711 -2.024 12.461 1.00 93.56 102 ILE A CA 1
ATOM 786 C C . ILE A 1 102 ? -8.533 -1.550 13.656 1.00 93.56 102 ILE A C 1
ATOM 788 O O . ILE A 1 102 ? -9.497 -0.816 13.471 1.00 93.56 102 ILE A O 1
ATOM 792 N N . GLU A 1 103 ? -8.135 -1.882 14.882 1.00 94.00 103 GLU A N 1
ATOM 793 C CA . GLU A 1 103 ? -8.812 -1.372 16.075 1.00 94.00 103 GLU A CA 1
ATOM 794 C C . GLU A 1 103 ? -8.752 0.159 16.138 1.00 94.00 103 GLU A C 1
ATOM 796 O O . GLU A 1 103 ? -9.762 0.798 16.420 1.00 94.00 103 GLU A O 1
ATOM 801 N N . ARG A 1 104 ? -7.608 0.769 15.795 1.00 92.00 104 ARG A N 1
ATOM 802 C CA . ARG A 1 104 ? -7.491 2.234 15.698 1.00 92.00 104 ARG A CA 1
ATOM 803 C C . ARG A 1 104 ? -8.468 2.816 14.676 1.00 92.00 104 ARG A C 1
ATOM 805 O O . ARG A 1 104 ? -9.064 3.855 14.941 1.00 92.00 104 ARG A O 1
ATOM 812 N N . LEU A 1 105 ? -8.655 2.149 13.532 1.00 90.75 105 LEU A N 1
ATOM 813 C CA . LEU A 1 105 ? -9.635 2.558 12.518 1.00 90.75 105 LEU A CA 1
ATOM 814 C C . LEU A 1 105 ? -11.075 2.432 13.023 1.00 90.75 105 LEU A C 1
ATOM 816 O O . LEU A 1 105 ? -11.876 3.337 12.797 1.00 90.75 105 LEU A O 1
ATOM 820 N N . VAL A 1 106 ? -11.402 1.344 13.723 1.00 90.00 106 VAL A N 1
ATOM 821 C CA . VAL A 1 106 ? -12.738 1.134 14.301 1.00 90.00 106 VAL A CA 1
ATOM 822 C C . VAL A 1 106 ? -13.020 2.175 15.387 1.00 90.00 106 VAL A C 1
ATOM 824 O O . VAL A 1 106 ? -14.102 2.757 15.393 1.00 90.00 106 VAL A O 1
ATOM 827 N N . ARG A 1 107 ? -12.031 2.509 16.226 1.00 90.56 107 ARG A N 1
ATOM 828 C CA . ARG A 1 107 ? -12.151 3.538 17.275 1.00 90.56 107 ARG A CA 1
ATOM 829 C C . ARG A 1 107 ? -12.431 4.947 16.753 1.00 90.56 107 ARG A C 1
ATOM 831 O O . ARG A 1 107 ? -12.941 5.772 17.503 1.00 90.56 107 ARG A O 1
ATOM 838 N N . LEU A 1 108 ? -12.156 5.229 15.474 1.00 87.31 108 LEU A N 1
ATOM 839 C CA . LEU A 1 108 ? -12.568 6.494 14.852 1.00 87.31 108 LEU A CA 1
ATOM 840 C C . LEU A 1 108 ? -14.088 6.630 14.711 1.00 87.31 108 LEU A C 1
ATOM 842 O O . LEU A 1 108 ? -14.587 7.750 14.640 1.00 87.31 108 LEU A O 1
ATOM 846 N N . GLN A 1 109 ? -14.796 5.507 14.601 1.00 84.19 109 GLN A N 1
ATOM 847 C CA . GLN A 1 109 ? -16.255 5.456 14.481 1.00 84.19 109 GLN A CA 1
ATOM 848 C C . GLN A 1 109 ? -16.910 5.095 15.814 1.00 84.19 109 GLN A C 1
ATOM 850 O O . GLN A 1 109 ? -17.943 5.658 16.155 1.00 84.19 109 GLN A O 1
ATOM 855 N N . PHE A 1 110 ? -16.280 4.199 16.574 1.00 85.06 110 PHE A N 1
ATOM 856 C CA . PHE A 1 110 ? -16.793 3.655 17.827 1.00 85.06 110 PHE A CA 1
ATOM 857 C C . PHE A 1 110 ? -15.762 3.861 18.942 1.00 85.06 110 PHE A C 1
ATOM 859 O O . PHE A 1 110 ? -14.898 3.003 19.136 1.00 85.06 110 PHE A O 1
ATOM 866 N N . PRO A 1 111 ? -15.803 5.000 19.662 1.00 80.81 111 PRO A N 1
ATOM 867 C CA . PRO A 1 111 ? -14.827 5.304 20.711 1.00 80.81 111 PRO A CA 1
ATOM 868 C C . PRO A 1 111 ? -14.745 4.209 21.784 1.00 80.81 111 PRO A C 1
ATOM 870 O O . PRO A 1 111 ? -13.650 3.829 22.212 1.00 80.81 111 PRO A O 1
ATOM 873 N N . GLU A 1 112 ? -15.901 3.659 22.157 1.00 82.31 112 GLU A N 1
ATOM 874 C CA . GLU A 1 112 ? -16.036 2.547 23.091 1.00 82.31 112 GLU A CA 1
ATOM 875 C C . GLU A 1 112 ? -16.356 1.259 22.329 1.00 82.31 112 GLU A C 1
ATOM 877 O O . GLU A 1 112 ? -17.316 1.189 21.562 1.00 82.31 112 GLU A O 1
ATOM 882 N N . LEU A 1 113 ? -15.518 0.238 22.520 1.00 83.81 113 LEU A N 1
ATOM 883 C CA . LEU A 1 113 ? -15.664 -1.057 21.862 1.00 83.81 113 LEU A CA 1
ATOM 884 C C . LEU A 1 113 ? -16.305 -2.055 22.821 1.00 83.81 113 LEU A C 1
ATOM 886 O O . LEU A 1 113 ? -15.853 -2.205 23.957 1.00 83.81 113 LEU A O 1
ATOM 890 N N . VAL A 1 114 ? -17.308 -2.788 22.339 1.00 84.62 114 VAL A N 1
ATOM 891 C CA . VAL A 1 114 ? -17.876 -3.920 23.081 1.00 84.62 114 VAL A CA 1
ATOM 892 C C . VAL A 1 114 ? -16.852 -5.055 23.245 1.00 84.62 114 VAL A C 1
ATOM 894 O O . VAL A 1 114 ? -15.966 -5.227 22.393 1.00 84.62 114 VAL A O 1
ATOM 897 N N . PRO A 1 115 ? -16.977 -5.869 24.313 1.00 82.62 115 PRO A N 1
ATOM 898 C CA . PRO A 1 115 ? -16.088 -6.998 24.564 1.00 82.62 115 PRO A CA 1
ATOM 899 C C . PRO A 1 115 ? -15.975 -7.939 23.354 1.00 82.62 115 PRO A C 1
ATOM 901 O O . PRO A 1 115 ? -16.969 -8.312 22.734 1.00 82.62 115 PRO A O 1
ATOM 904 N N . GLY A 1 116 ? -14.746 -8.328 23.007 1.00 85.12 116 GLY A N 1
ATOM 905 C CA . GLY A 1 116 ? -14.449 -9.224 21.883 1.00 85.12 116 GLY A CA 1
ATOM 906 C C . GLY A 1 116 ? -14.198 -8.541 20.531 1.00 85.12 116 GLY A C 1
ATOM 907 O O . GLY A 1 116 ? -13.580 -9.164 19.664 1.00 85.12 116 GLY A O 1
ATOM 908 N N . ILE A 1 117 ? -14.572 -7.265 20.333 1.00 90.06 117 ILE A N 1
ATOM 909 C CA . ILE A 1 117 ? -14.203 -6.532 19.101 1.00 90.06 117 ILE A CA 1
ATOM 910 C C . ILE A 1 117 ? -12.689 -6.299 19.027 1.00 90.06 117 ILE A C 1
ATOM 912 O O . ILE A 1 117 ? -12.113 -6.361 17.942 1.00 90.06 117 ILE A O 1
ATOM 916 N N . THR A 1 118 ? -12.025 -6.073 20.160 1.00 92.00 118 THR A N 1
ATOM 917 C CA . THR A 1 118 ? -10.566 -5.886 20.216 1.00 92.00 118 THR A CA 1
ATOM 918 C C . THR A 1 118 ? -9.819 -7.096 19.648 1.00 92.00 118 THR A C 1
ATOM 920 O O . THR A 1 118 ? -8.985 -6.944 18.753 1.00 92.00 118 THR A O 1
ATOM 923 N N . ASP A 1 119 ? -10.173 -8.308 20.090 1.00 92.25 119 ASP A N 1
ATOM 924 C CA . ASP A 1 119 ? -9.565 -9.554 19.601 1.00 92.25 119 ASP A CA 1
ATOM 925 C C . ASP A 1 119 ? -9.893 -9.799 18.128 1.00 92.25 119 ASP A C 1
ATOM 927 O O . ASP A 1 119 ? -9.032 -10.205 17.346 1.00 92.25 119 ASP A O 1
ATOM 931 N N . TYR A 1 120 ? -11.126 -9.486 17.721 1.00 93.25 120 TYR A N 1
ATOM 932 C CA . TYR A 1 120 ? -11.528 -9.529 16.320 1.00 93.25 120 TYR A CA 1
ATOM 933 C C . TYR A 1 120 ? -10.666 -8.612 15.441 1.00 93.25 120 TY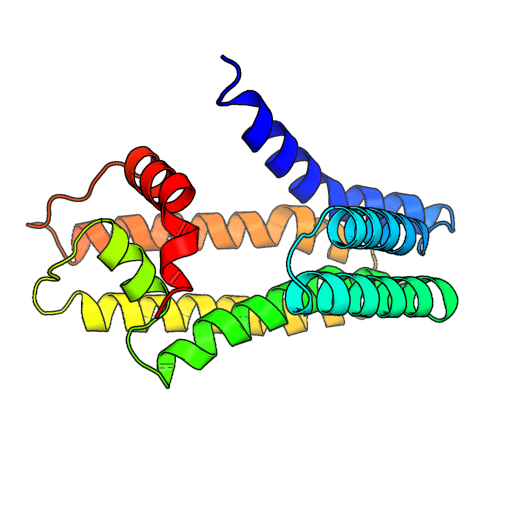R A C 1
ATOM 935 O O . TYR A 1 120 ? -10.117 -9.061 14.433 1.00 93.25 120 TYR A O 1
ATOM 943 N N . CYS A 1 121 ? -10.487 -7.351 15.842 1.00 94.06 121 CYS A N 1
ATOM 944 C CA . CYS A 1 121 ? -9.671 -6.382 15.112 1.00 94.06 121 CYS A CA 1
ATOM 945 C C . CYS A 1 121 ? -8.203 -6.814 15.050 1.00 94.06 121 CYS A C 1
ATOM 947 O O . CYS A 1 121 ? -7.553 -6.661 14.011 1.00 94.06 121 CYS A O 1
ATOM 949 N N . ARG A 1 122 ? -7.685 -7.402 16.133 1.00 94.94 122 ARG A N 1
ATOM 950 C CA . ARG A 1 122 ? -6.331 -7.964 16.181 1.00 94.94 122 ARG A CA 1
ATOM 951 C C . ARG A 1 122 ? -6.173 -9.132 15.205 1.00 94.94 122 ARG A C 1
ATOM 953 O O . ARG A 1 122 ? -5.210 -9.148 14.440 1.00 94.94 122 ARG A O 1
ATOM 960 N N . ASN A 1 123 ? -7.122 -10.067 15.176 1.00 95.50 123 ASN A N 1
ATOM 961 C CA . ASN A 1 123 ? -7.109 -11.204 14.250 1.00 95.50 123 ASN A CA 1
ATOM 962 C C . ASN A 1 123 ? -7.215 -10.751 12.794 1.00 95.50 123 ASN A C 1
ATOM 964 O O . ASN A 1 123 ? -6.468 -11.219 11.938 1.00 95.50 123 ASN A O 1
ATOM 968 N N . LEU A 1 124 ? -8.086 -9.786 12.510 1.00 95.94 124 LEU A N 1
ATOM 969 C CA . LEU A 1 124 ? -8.194 -9.227 11.172 1.00 95.94 124 LEU A CA 1
ATOM 970 C C . LEU A 1 124 ? -6.901 -8.491 10.771 1.00 95.94 124 LEU A C 1
ATOM 972 O O . LEU A 1 124 ? -6.452 -8.611 9.633 1.00 95.94 124 LEU A O 1
ATOM 976 N N . THR 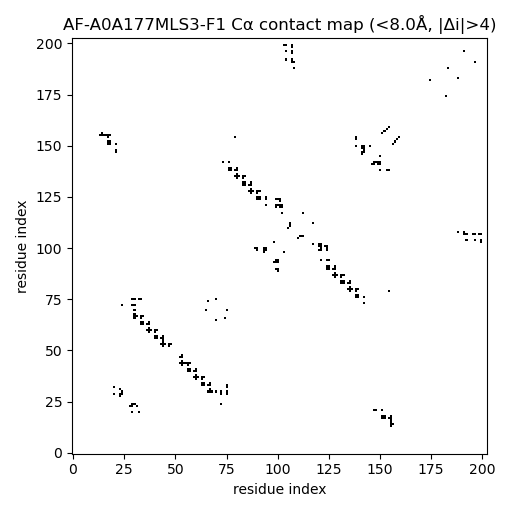A 1 125 ? -6.244 -7.802 11.711 1.00 96.19 125 THR A N 1
ATOM 977 C CA . THR A 1 125 ? -4.936 -7.165 11.476 1.00 96.19 125 THR A CA 1
ATOM 978 C C . THR A 1 125 ? -3.870 -8.212 11.135 1.00 96.19 125 THR A C 1
ATOM 980 O O . THR A 1 125 ? -3.087 -7.992 10.211 1.00 96.19 125 THR A O 1
ATOM 983 N N . TRP A 1 126 ? -3.866 -9.373 11.803 1.00 97.31 126 TRP A N 1
ATOM 984 C CA . TRP A 1 126 ? -3.008 -10.513 11.446 1.00 97.31 126 TRP A CA 1
ATOM 985 C C . TRP A 1 126 ? -3.259 -11.013 10.025 1.00 97.31 126 TRP A C 1
ATOM 987 O O . TRP A 1 126 ? -2.308 -11.186 9.265 1.00 97.31 126 TRP A O 1
ATOM 997 N N . VAL A 1 127 ? -4.526 -11.203 9.654 1.00 97.38 127 VAL A N 1
ATOM 998 C CA . VAL A 1 127 ? -4.915 -11.681 8.319 1.00 97.38 127 VAL A CA 1
ATOM 999 C C . VAL A 1 127 ? -4.401 -10.737 7.229 1.00 97.38 127 VAL A C 1
ATOM 1001 O O . VAL A 1 127 ? -3.770 -11.188 6.273 1.00 97.38 127 VAL A O 1
ATOM 1004 N N . TRP A 1 128 ? -4.587 -9.426 7.400 1.00 96.88 128 TRP A N 1
ATOM 1005 C CA . TRP A 1 128 ? -4.050 -8.424 6.473 1.00 96.88 128 TRP A CA 1
ATOM 1006 C C . TRP A 1 128 ? -2.520 -8.380 6.466 1.00 96.88 128 TRP A C 1
ATOM 1008 O O . TRP A 1 128 ? -1.919 -8.298 5.398 1.00 96.88 128 TRP A O 1
ATOM 1018 N N . THR A 1 129 ? -1.877 -8.491 7.632 1.00 97.06 129 THR A N 1
ATOM 1019 C CA . THR A 1 129 ? -0.407 -8.540 7.733 1.00 97.06 129 THR A CA 1
ATOM 1020 C C . THR A 1 129 ? 0.157 -9.716 6.938 1.00 97.06 129 THR A C 1
ATOM 1022 O O . THR A 1 129 ? 1.078 -9.533 6.145 1.00 97.06 129 THR A O 1
ATOM 1025 N N . LEU A 1 130 ? -0.420 -10.910 7.103 1.00 97.62 130 LEU A N 1
ATOM 1026 C CA . LEU A 1 130 ? -0.000 -12.107 6.375 1.00 97.62 130 LEU A CA 1
ATOM 1027 C C . LEU A 1 130 ? -0.267 -11.970 4.873 1.00 97.62 130 LEU A C 1
ATOM 1029 O O . LEU A 1 130 ? 0.599 -12.305 4.066 1.00 97.62 130 LEU A O 1
ATOM 1033 N N . PHE A 1 131 ? -1.431 -11.434 4.495 1.00 97.62 131 PHE A N 1
ATOM 1034 C CA . PHE A 1 131 ? -1.761 -11.166 3.099 1.00 97.62 131 PHE A CA 1
ATOM 1035 C C . PHE A 1 131 ? -0.706 -10.270 2.439 1.00 97.62 131 PHE A C 1
ATOM 1037 O O . PHE A 1 131 ? -0.187 -10.608 1.374 1.00 97.62 131 PHE A O 1
ATOM 1044 N N . PHE A 1 132 ? -0.335 -9.156 3.075 1.00 96.69 132 PHE A N 1
ATOM 1045 C CA . PHE A 1 132 ? 0.699 -8.272 2.542 1.00 96.69 132 PHE A CA 1
ATOM 1046 C C . PHE A 1 132 ? 2.075 -8.942 2.519 1.00 96.69 132 PHE A C 1
ATOM 1048 O O . PHE A 1 132 ? 2.751 -8.858 1.497 1.00 96.69 132 PHE A O 1
ATOM 1055 N N . ALA A 1 133 ? 2.452 -9.679 3.568 1.00 97.38 133 ALA A N 1
ATOM 1056 C CA . ALA A 1 133 ? 3.733 -10.381 3.631 1.00 97.38 133 ALA A CA 1
ATOM 1057 C C . ALA A 1 133 ? 3.915 -11.381 2.476 1.00 97.38 133 ALA A C 1
ATOM 1059 O O . ALA A 1 133 ? 4.965 -11.411 1.835 1.00 97.38 133 ALA A O 1
ATOM 1060 N N . VAL A 1 134 ? 2.872 -12.153 2.157 1.00 97.88 134 VAL A N 1
ATOM 1061 C CA . VAL A 1 134 ? 2.871 -13.079 1.013 1.00 97.88 134 VAL A CA 1
ATOM 1062 C C . VAL A 1 134 ? 2.999 -12.317 -0.311 1.00 97.88 134 VAL A C 1
ATOM 1064 O O . VAL A 1 134 ? 3.764 -12.719 -1.189 1.00 97.88 134 VAL A O 1
ATOM 1067 N N . ASN A 1 135 ? 2.313 -11.180 -0.448 1.00 97.00 135 ASN A N 1
ATOM 1068 C CA . ASN A 1 135 ? 2.375 -10.364 -1.660 1.00 97.00 135 ASN A CA 1
ATOM 1069 C C . ASN A 1 135 ? 3.750 -9.725 -1.904 1.00 97.00 135 ASN A C 1
ATOM 1071 O O . ASN A 1 135 ? 4.111 -9.562 -3.068 1.00 97.00 135 ASN A O 1
ATOM 1075 N N . ILE A 1 136 ? 4.542 -9.427 -0.865 1.00 95.31 136 ILE A N 1
ATOM 1076 C CA . ILE A 1 136 ? 5.942 -8.981 -1.027 1.00 95.31 136 ILE A CA 1
ATOM 1077 C C . ILE A 1 136 ? 6.725 -10.014 -1.842 1.00 95.31 136 ILE A C 1
ATOM 1079 O O . ILE A 1 136 ? 7.393 -9.669 -2.819 1.00 95.31 136 ILE A O 1
ATOM 1083 N N . VAL A 1 137 ? 6.619 -11.284 -1.440 1.00 96.56 137 VAL A N 1
ATOM 1084 C CA . VAL A 1 137 ? 7.356 -12.390 -2.058 1.00 96.56 137 VAL A CA 1
ATOM 1085 C C . VAL A 1 137 ? 6.861 -12.628 -3.478 1.00 96.56 137 VAL A C 1
ATOM 1087 O O . VAL A 1 137 ? 7.676 -12.713 -4.394 1.00 96.56 137 VAL A O 1
ATOM 1090 N N . ILE A 1 138 ? 5.541 -12.675 -3.685 1.00 96.12 138 ILE A N 1
ATOM 1091 C CA . ILE A 1 138 ? 4.971 -12.904 -5.018 1.00 96.12 138 ILE A CA 1
ATOM 1092 C C . ILE A 1 138 ? 5.366 -11.774 -5.970 1.00 96.12 138 ILE A C 1
ATOM 1094 O O . ILE A 1 138 ? 5.873 -12.052 -7.051 1.00 96.12 138 ILE A O 1
ATOM 1098 N N . CYS A 1 139 ? 5.213 -10.509 -5.575 1.00 93.69 139 CYS A N 1
ATOM 1099 C CA . CYS A 1 139 ? 5.534 -9.381 -6.452 1.00 93.69 139 CYS A CA 1
ATOM 1100 C C . CYS A 1 139 ? 7.026 -9.314 -6.807 1.00 93.69 139 CYS A C 1
ATOM 1102 O O . CYS A 1 139 ? 7.356 -8.921 -7.923 1.00 93.69 139 CYS A O 1
ATOM 1104 N N . ALA A 1 140 ? 7.916 -9.733 -5.899 1.00 93.12 140 ALA A N 1
ATOM 1105 C CA . ALA A 1 140 ? 9.349 -9.800 -6.172 1.00 93.12 140 ALA A CA 1
ATOM 1106 C C . ALA A 1 140 ? 9.724 -10.998 -7.062 1.00 93.12 140 ALA A C 1
ATOM 1108 O O . ALA A 1 140 ? 10.533 -10.863 -7.973 1.00 93.12 140 ALA A O 1
ATOM 1109 N N . ALA A 1 141 ? 9.131 -12.172 -6.836 1.00 94.75 141 ALA A N 1
ATOM 1110 C CA . ALA A 1 141 ? 9.496 -13.390 -7.559 1.00 94.75 141 ALA A CA 1
ATOM 1111 C C . ALA A 1 141 ? 8.855 -13.481 -8.952 1.00 94.75 141 ALA A C 1
ATOM 1113 O O . ALA A 1 141 ? 9.490 -13.945 -9.900 1.00 94.75 141 ALA A O 1
ATOM 1114 N N . LEU A 1 142 ? 7.608 -13.023 -9.097 1.00 94.31 142 LEU A N 1
ATOM 1115 C CA . LEU A 1 142 ? 6.800 -13.215 -10.300 1.00 94.31 142 LEU A CA 1
ATOM 1116 C C . LEU A 1 142 ? 7.431 -12.712 -11.613 1.00 94.31 142 LEU A C 1
ATOM 1118 O O . LEU A 1 142 ? 7.365 -13.456 -12.595 1.00 94.31 142 LEU A O 1
ATOM 1122 N N . PRO A 1 143 ? 8.081 -11.532 -11.679 1.00 91.25 143 PRO A N 1
ATOM 1123 C CA . PRO A 1 143 ? 8.672 -11.077 -12.928 1.00 91.25 143 PRO A CA 1
ATOM 1124 C C . PRO A 1 143 ? 9.904 -11.902 -13.328 1.00 91.25 143 PRO A C 1
ATOM 1126 O O . PRO A 1 143 ? 10.222 -11.964 -14.512 1.00 91.25 143 PRO A O 1
ATOM 1129 N N . LEU A 1 144 ? 10.570 -12.567 -12.373 1.00 91.62 144 LEU A N 1
ATOM 1130 C CA . LEU A 1 144 ? 11.715 -13.445 -12.637 1.00 91.62 144 LEU A CA 1
ATOM 1131 C C . LEU A 1 144 ? 11.281 -14.824 -13.146 1.00 91.62 144 LEU A C 1
ATOM 1133 O O . LEU A 1 144 ? 11.954 -15.402 -13.993 1.00 91.62 144 LEU A O 1
ATOM 1137 N N . ILE A 1 145 ? 10.170 -15.355 -12.626 1.00 94.81 145 ILE A N 1
ATOM 1138 C CA . ILE A 1 145 ? 9.722 -16.730 -12.910 1.00 94.81 145 ILE A CA 1
ATOM 1139 C C . ILE A 1 145 ? 8.714 -16.820 -14.061 1.00 94.81 145 ILE A C 1
ATOM 1141 O O . ILE A 1 145 ? 8.719 -17.800 -14.799 1.00 94.81 145 ILE A O 1
ATOM 1145 N N . ALA A 1 146 ? 7.839 -15.823 -14.210 1.00 92.38 146 ALA A N 1
ATOM 1146 C CA . ALA A 1 146 ? 6.724 -15.837 -15.163 1.00 92.38 146 ALA A CA 1
ATOM 1147 C C . ALA A 1 146 ? 6.727 -14.615 -16.095 1.00 92.38 146 ALA A C 1
ATOM 1149 O O . ALA A 1 146 ? 5.841 -14.459 -16.937 1.00 92.38 146 ALA A O 1
ATOM 1150 N N . GLY A 1 147 ? 7.731 -13.750 -15.949 1.00 90.38 147 GLY A N 1
ATOM 1151 C CA . GLY A 1 147 ? 7.904 -12.573 -16.776 1.00 90.38 147 GLY A CA 1
ATOM 1152 C C . GLY A 1 147 ? 6.956 -11.426 -16.434 1.00 90.38 147 GLY A C 1
ATOM 1153 O O . GLY A 1 147 ? 6.112 -11.461 -15.535 1.00 90.38 147 GLY A O 1
ATOM 1154 N N . GLN A 1 148 ? 7.123 -10.366 -17.208 1.00 87.88 148 GLN A N 1
ATOM 1155 C CA . GLN A 1 148 ? 6.504 -9.070 -16.984 1.00 87.88 148 GLN A CA 1
ATOM 1156 C C . GLN A 1 148 ? 4.975 -9.075 -17.119 1.00 87.88 148 GLN A C 1
ATOM 1158 O O . GLN A 1 148 ? 4.283 -8.423 -16.339 1.00 87.88 148 GLN A O 1
ATOM 1163 N N . THR A 1 149 ? 4.428 -9.810 -18.090 1.00 89.88 149 THR A N 1
ATOM 1164 C CA . THR A 1 149 ? 2.976 -9.868 -18.321 1.00 89.88 149 THR A CA 1
ATOM 1165 C C . THR A 1 149 ? 2.250 -10.503 -17.139 1.00 89.88 149 THR A C 1
ATOM 1167 O O . THR A 1 149 ? 1.231 -9.981 -16.690 1.00 89.88 149 THR A O 1
ATOM 1170 N N . ALA A 1 150 ? 2.796 -11.594 -16.592 1.00 93.12 150 ALA A N 1
ATOM 1171 C CA . ALA A 1 150 ? 2.246 -12.237 -15.405 1.00 93.12 150 ALA A CA 1
ATOM 1172 C C . ALA A 1 150 ? 2.315 -11.305 -14.187 1.00 93.12 150 ALA A C 1
ATOM 1174 O O . ALA A 1 150 ? 1.334 -11.180 -13.454 1.00 93.12 150 ALA A O 1
ATOM 1175 N N . TRP A 1 151 ? 3.436 -10.595 -14.014 1.00 93.88 151 TRP A N 1
ATOM 1176 C CA . TRP A 1 151 ? 3.587 -9.590 -12.961 1.00 93.88 151 TRP A CA 1
ATOM 1177 C C . TRP A 1 151 ? 2.543 -8.471 -13.054 1.00 93.88 151 TRP A C 1
ATOM 1179 O O . TRP A 1 151 ? 1.896 -8.159 -12.052 1.00 93.88 151 TRP A O 1
ATOM 1189 N N . ALA A 1 152 ? 2.319 -7.918 -14.248 1.00 92.00 152 ALA A N 1
ATOM 1190 C CA . ALA A 1 152 ? 1.343 -6.852 -14.466 1.00 92.00 152 ALA A CA 1
ATOM 1191 C C . ALA A 1 152 ? -0.097 -7.322 -14.210 1.00 92.00 152 ALA A C 1
ATOM 1193 O O . ALA A 1 152 ? -0.868 -6.619 -13.560 1.00 92.00 152 ALA A O 1
ATOM 1194 N N . LEU A 1 153 ? -0.460 -8.531 -14.655 1.00 94.31 153 LEU A N 1
ATOM 1195 C CA . LEU A 1 153 ? -1.779 -9.111 -14.378 1.00 94.31 153 LEU A CA 1
ATOM 1196 C C . LEU A 1 153 ? -1.988 -9.364 -12.884 1.00 94.31 153 LEU A C 1
ATOM 1198 O O . LEU A 1 153 ? -3.063 -9.086 -12.346 1.00 94.31 153 LEU A O 1
ATOM 1202 N N . TYR A 1 154 ? -0.964 -9.870 -12.198 1.00 94.81 154 TYR A N 1
ATOM 1203 C CA . TYR A 1 154 ? -1.068 -10.145 -10.774 1.00 94.81 154 TYR A CA 1
ATOM 1204 C C . TYR A 1 154 ? -1.246 -8.860 -9.961 1.00 94.81 154 TYR A C 1
ATOM 1206 O O . TYR A 1 154 ? -2.197 -8.733 -9.189 1.00 94.81 154 TYR A O 1
ATOM 1214 N N . THR A 1 155 ? -0.359 -7.890 -10.173 1.00 92.50 155 THR A N 1
ATOM 1215 C CA . THR A 1 155 ? -0.344 -6.622 -9.430 1.00 92.50 155 THR A CA 1
ATOM 1216 C C . THR A 1 155 ? -1.473 -5.677 -9.841 1.00 92.50 155 THR A C 1
ATOM 1218 O O . THR A 1 155 ? -1.939 -4.905 -9.011 1.00 92.50 155 THR A O 1
ATOM 1221 N N . GLY A 1 156 ? -1.941 -5.752 -11.090 1.00 89.69 156 GLY A N 1
ATOM 1222 C CA . GLY A 1 156 ? -3.001 -4.901 -11.634 1.00 89.69 156 GLY A CA 1
ATOM 1223 C C . GLY A 1 156 ? -4.418 -5.456 -11.483 1.00 89.69 156 GLY A C 1
ATOM 1224 O O . GLY A 1 156 ? -5.371 -4.685 -11.534 1.00 89.69 156 GLY A O 1
ATOM 1225 N N . VAL A 1 157 ? -4.590 -6.771 -11.293 1.00 92.75 157 VAL A N 1
ATOM 1226 C CA . VAL A 1 157 ? -5.923 -7.407 -11.241 1.00 92.75 157 VAL A CA 1
ATOM 1227 C C . VAL A 1 157 ? -6.034 -8.389 -10.088 1.00 92.75 157 VAL A C 1
ATOM 1229 O O . VAL A 1 157 ? -6.883 -8.214 -9.213 1.00 92.75 157 VAL A O 1
ATOM 1232 N N . VAL A 1 158 ? -5.190 -9.425 -10.074 1.00 96.00 158 VAL A N 1
ATOM 1233 C CA . VAL A 1 158 ? -5.355 -10.567 -9.157 1.00 96.00 158 VAL A CA 1
ATOM 1234 C C . VAL A 1 158 ? -5.309 -10.113 -7.704 1.00 96.00 158 VAL A C 1
ATOM 1236 O O . VAL A 1 158 ? -6.180 -10.488 -6.922 1.00 96.00 158 VAL A O 1
ATOM 1239 N N . VAL A 1 159 ? -4.350 -9.261 -7.338 1.00 94.38 159 VAL A N 1
ATOM 1240 C CA . VAL A 1 159 ? -4.214 -8.806 -5.952 1.00 94.38 159 VAL A CA 1
ATOM 1241 C C . VAL A 1 159 ? -5.429 -8.002 -5.488 1.00 94.38 159 VAL A C 1
ATOM 1243 O O . VAL A 1 159 ? -5.884 -8.188 -4.363 1.00 94.38 159 VAL A O 1
ATOM 1246 N N . TYR A 1 160 ? -6.024 -7.181 -6.357 1.00 91.88 160 TYR A N 1
ATOM 1247 C CA . TYR A 1 160 ? -7.226 -6.418 -6.019 1.00 91.88 160 TYR A CA 1
ATOM 1248 C C . TYR A 1 160 ? -8.460 -7.312 -5.901 1.00 91.88 160 TYR A C 1
ATOM 1250 O O . TYR A 1 160 ? -9.278 -7.090 -5.010 1.00 91.88 160 TYR A O 1
ATOM 1258 N N . LEU A 1 161 ? -8.573 -8.354 -6.732 1.00 95.12 161 LEU A N 1
ATOM 1259 C CA . LEU A 1 161 ? -9.618 -9.370 -6.578 1.00 95.12 161 LEU A CA 1
ATOM 1260 C C . LEU A 1 161 ? -9.475 -10.116 -5.249 1.00 95.12 161 LEU A C 1
ATOM 1262 O O . LEU A 1 161 ? -10.465 -10.293 -4.543 1.00 95.12 161 LEU A O 1
ATOM 1266 N N . LEU A 1 162 ? -8.252 -10.498 -4.871 1.00 95.94 162 LEU A N 1
ATOM 1267 C CA . LEU A 1 162 ? -7.989 -11.145 -3.585 1.00 95.94 162 LEU A CA 1
ATOM 1268 C C . LEU A 1 162 ? -8.300 -10.217 -2.404 1.00 95.94 162 LEU A C 1
ATOM 1270 O O . LEU A 1 162 ? -8.930 -10.652 -1.444 1.00 95.94 162 LEU A O 1
ATOM 1274 N N . MET A 1 163 ? -7.924 -8.937 -2.482 1.00 93.69 163 MET A N 1
ATOM 1275 C CA . MET A 1 163 ? -8.283 -7.938 -1.468 1.00 93.69 163 MET A CA 1
ATOM 1276 C C . MET A 1 163 ? -9.803 -7.751 -1.372 1.00 93.69 163 MET A C 1
ATOM 1278 O O . MET A 1 163 ? -10.343 -7.663 -0.270 1.00 93.69 163 MET A O 1
ATOM 1282 N N . GLY A 1 164 ? -10.500 -7.723 -2.512 1.00 93.06 164 GLY A N 1
ATOM 1283 C CA . GLY A 1 164 ? -11.958 -7.634 -2.576 1.00 93.06 164 GLY A CA 1
ATOM 1284 C C . GLY A 1 164 ? -12.644 -8.860 -1.975 1.00 93.06 164 GLY A C 1
ATOM 1285 O O . GLY A 1 164 ? -13.582 -8.713 -1.192 1.00 93.06 164 GLY A O 1
ATOM 1286 N N . LEU A 1 165 ? -12.143 -10.061 -2.272 1.00 95.12 165 LEU A N 1
ATOM 1287 C CA . LEU A 1 165 ? -12.626 -11.308 -1.683 1.00 95.12 165 LEU A CA 1
ATOM 1288 C C . LEU A 1 165 ? -12.385 -11.336 -0.173 1.00 95.12 165 LEU A C 1
ATOM 1290 O O . LEU A 1 165 ? -13.286 -11.699 0.579 1.00 95.12 165 LEU A O 1
ATOM 1294 N N . LEU A 1 166 ? -11.205 -10.905 0.274 1.00 94.12 166 LEU A N 1
ATOM 1295 C CA . LEU A 1 166 ? -10.863 -10.832 1.688 1.00 94.12 166 LEU A CA 1
ATOM 1296 C C . LEU A 1 166 ? -11.785 -9.865 2.440 1.00 94.12 166 LEU A C 1
ATOM 1298 O O . LEU A 1 166 ? -12.324 -10.221 3.484 1.00 94.12 166 LEU A O 1
ATOM 1302 N N . GLY A 1 167 ? -12.011 -8.669 1.889 1.00 90.69 167 GLY A N 1
ATOM 1303 C CA . GLY A 1 167 ? -12.924 -7.679 2.466 1.00 90.69 167 GLY A CA 1
ATOM 1304 C C . GLY A 1 167 ? -14.387 -8.128 2.444 1.00 90.69 167 GLY A C 1
ATOM 1305 O O . GLY A 1 167 ? -15.112 -7.931 3.413 1.00 90.69 167 GLY A O 1
ATOM 1306 N N . THR A 1 168 ? -14.823 -8.786 1.371 1.00 90.81 168 THR A N 1
ATOM 1307 C CA . THR A 1 168 ? -16.189 -9.324 1.270 1.00 90.81 168 THR A CA 1
ATOM 1308 C C . THR A 1 168 ? -16.396 -10.481 2.250 1.00 90.81 168 THR A C 1
ATOM 1310 O O . THR A 1 168 ? -17.411 -10.540 2.942 1.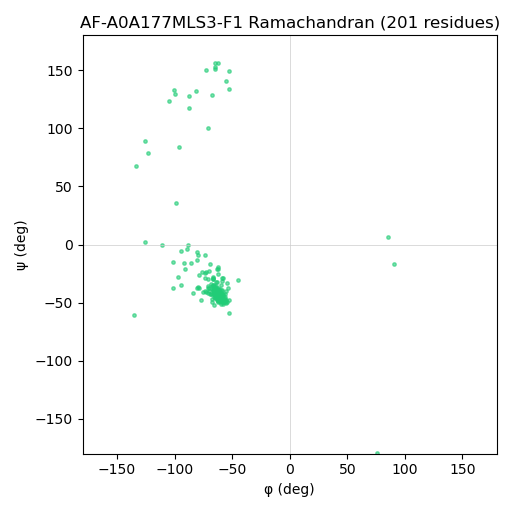00 90.81 168 THR A O 1
ATOM 1313 N N . GLY A 1 169 ? -15.416 -11.379 2.366 1.00 91.62 169 GLY A N 1
ATOM 1314 C CA . GLY A 1 169 ? -15.425 -12.469 3.339 1.00 91.62 169 GLY A CA 1
ATOM 1315 C C . GLY A 1 169 ? -15.415 -11.962 4.781 1.00 91.62 169 GLY A C 1
ATOM 1316 O O . GLY A 1 169 ? -16.182 -12.457 5.606 1.00 91.62 169 GLY A O 1
ATOM 1317 N N . GLU A 1 170 ? -14.615 -10.932 5.073 1.00 93.31 170 GLU A N 1
ATOM 1318 C CA . GLU A 1 170 ? -14.629 -10.224 6.358 1.00 93.31 170 GLU A CA 1
ATOM 1319 C C . GLU A 1 170 ? -16.013 -9.660 6.662 1.00 93.31 170 GLU A C 1
ATOM 1321 O O . GLU A 1 170 ? -16.522 -9.862 7.761 1.00 93.31 170 GLU A O 1
ATOM 1326 N N . TRP A 1 171 ? -16.652 -9.019 5.683 1.00 87.69 171 TRP A N 1
ATOM 1327 C CA . TRP A 1 171 ? -17.977 -8.437 5.853 1.00 87.69 171 TRP A CA 1
ATOM 1328 C C . TRP A 1 171 ? -19.023 -9.496 6.220 1.00 87.69 171 TRP A C 1
ATOM 1330 O O . TRP A 1 171 ? -19.759 -9.315 7.193 1.00 87.69 171 TRP A O 1
ATOM 1340 N N . PHE A 1 172 ? -19.056 -10.631 5.514 1.00 88.81 172 PHE A N 1
ATOM 1341 C CA . PHE A 1 172 ? -19.953 -11.743 5.852 1.00 88.81 172 PHE A CA 1
ATOM 1342 C C . PHE A 1 172 ? -19.647 -12.338 7.231 1.00 88.81 172 PHE A C 1
ATOM 1344 O O . PHE A 1 172 ? -20.558 -12.581 8.028 1.00 88.81 172 PHE A O 1
ATOM 1351 N N . TYR A 1 173 ? -18.365 -12.549 7.537 1.00 89.50 173 TYR A N 1
ATOM 1352 C CA . TYR A 1 173 ? -17.940 -13.077 8.829 1.00 89.50 173 TYR A CA 1
ATOM 1353 C C . TYR A 1 173 ? -18.319 -12.135 9.980 1.00 89.50 173 TYR A C 1
ATOM 1355 O O . TYR A 1 173 ? -18.787 -12.603 11.020 1.00 89.50 173 TYR A O 1
ATOM 1363 N N . ARG A 1 174 ? -18.205 -10.817 9.780 1.00 88.25 174 ARG A N 1
ATOM 1364 C CA . ARG A 1 174 ? -18.588 -9.795 10.759 1.00 88.25 174 ARG A CA 1
ATOM 1365 C C . ARG A 1 174 ? -20.072 -9.873 11.113 1.00 88.25 174 ARG A C 1
ATOM 1367 O O . ARG A 1 174 ? -20.388 -9.945 12.295 1.00 88.25 174 ARG A O 1
ATOM 1374 N N . HIS A 1 175 ? -20.959 -9.956 10.118 1.00 85.88 175 HIS A N 1
ATOM 1375 C CA . HIS A 1 175 ? -22.409 -10.085 10.347 1.00 85.88 175 HIS A CA 1
ATOM 1376 C C . HIS A 1 175 ? -22.774 -11.388 11.062 1.00 85.88 175 HIS A C 1
ATOM 1378 O O . HIS A 1 175 ? -23.672 -11.414 11.897 1.00 85.88 175 HIS A O 1
ATOM 1384 N N . ARG A 1 176 ? -22.058 -12.479 10.771 1.00 87.94 176 ARG A N 1
ATOM 1385 C CA . ARG A 1 176 ? -22.287 -13.764 11.441 1.00 87.94 176 ARG A CA 1
ATOM 1386 C C . ARG A 1 176 ? -21.778 -13.777 12.884 1.00 87.94 176 ARG A C 1
ATOM 1388 O O . ARG A 1 176 ? -22.408 -14.384 13.744 1.00 87.94 176 ARG A O 1
ATOM 1395 N N . ARG A 1 177 ? -20.612 -13.181 13.144 1.00 87.12 177 ARG A N 1
ATOM 1396 C CA . ARG A 1 177 ? -19.955 -13.209 14.461 1.00 87.12 177 ARG A CA 1
ATOM 1397 C C . ARG A 1 177 ? -20.568 -12.220 15.453 1.00 87.12 177 ARG A C 1
ATOM 1399 O O . ARG A 1 177 ? -20.462 -12.449 16.661 1.00 87.12 177 ARG A O 1
ATOM 1406 N N . PHE A 1 178 ? -21.162 -11.149 14.938 1.00 87.38 178 PHE A N 1
ATOM 1407 C CA . PHE A 1 178 ? -21.720 -10.038 15.697 1.00 87.38 178 PHE A CA 1
ATOM 1408 C C . PHE A 1 178 ? -23.126 -9.676 15.181 1.00 87.38 178 PHE A C 1
ATOM 1410 O O . PHE A 1 178 ? -23.300 -8.608 14.597 1.00 87.38 178 PHE A O 1
ATOM 1417 N N . PRO A 1 179 ? -24.124 -10.560 15.361 1.00 83.44 179 PRO A N 1
ATOM 1418 C CA . PRO A 1 179 ? -25.469 -10.349 14.821 1.00 83.44 179 PRO A CA 1
ATOM 1419 C C . PRO A 1 179 ? -26.201 -9.169 15.476 1.00 83.44 179 PRO A C 1
ATOM 1421 O O . PRO A 1 179 ? -27.006 -8.518 14.821 1.00 83.44 179 PRO A O 1
ATOM 1424 N N . ASP A 1 180 ? -25.892 -8.877 16.742 1.00 82.81 180 ASP A N 1
ATOM 1425 C CA . ASP A 1 180 ? -26.566 -7.840 17.536 1.00 82.81 180 ASP A CA 1
ATOM 1426 C C . ASP A 1 180 ? -25.921 -6.449 17.396 1.00 82.81 180 ASP A C 1
ATOM 1428 O O . ASP A 1 180 ? -26.399 -5.474 17.973 1.00 82.81 180 ASP A O 1
ATOM 1432 N N . LEU A 1 181 ? -24.805 -6.345 16.666 1.00 81.81 181 LEU A N 1
ATOM 1433 C CA . LEU A 1 181 ? -24.107 -5.081 16.450 1.00 81.81 181 LEU A CA 1
ATOM 1434 C C . LEU A 1 181 ? -24.687 -4.357 15.240 1.00 81.81 181 LEU A C 1
ATOM 1436 O O . LEU A 1 181 ? -24.748 -4.904 14.140 1.00 81.81 181 LEU A O 1
ATOM 1440 N N . GLU A 1 182 ? -25.049 -3.091 15.430 1.00 80.56 182 GLU A N 1
ATOM 1441 C CA . GLU A 1 182 ? -25.447 -2.223 14.329 1.00 80.56 182 GLU A CA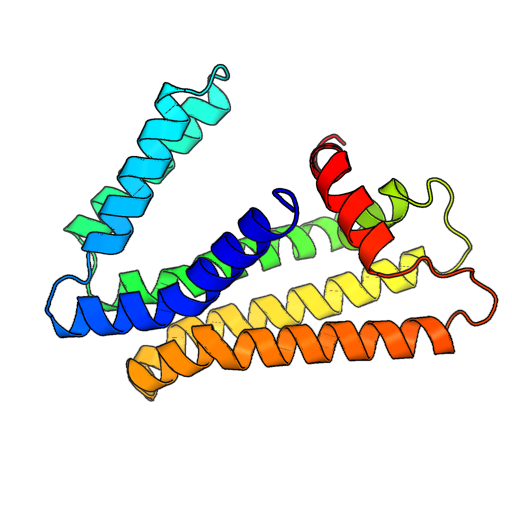 1
ATOM 1442 C C . GLU A 1 182 ? -24.210 -1.884 13.484 1.00 80.56 182 GLU A C 1
ATOM 1444 O O . GLU A 1 182 ? -23.362 -1.069 13.856 1.00 80.56 182 GLU A O 1
ATOM 1449 N N . ILE A 1 183 ? -24.063 -2.578 12.355 1.00 79.50 183 ILE A N 1
ATOM 1450 C CA . ILE A 1 183 ? -22.933 -2.399 11.445 1.00 79.50 183 ILE A CA 1
ATOM 1451 C C . ILE A 1 183 ? -23.283 -1.272 10.465 1.00 79.50 183 ILE A C 1
ATOM 1453 O O . ILE A 1 183 ? -24.209 -1.428 9.665 1.00 79.50 183 ILE A O 1
ATOM 1457 N N . PRO A 1 184 ? -22.537 -0.153 10.463 1.00 81.25 184 PRO A N 1
ATOM 1458 C CA . PRO A 1 184 ? -22.805 0.943 9.548 1.00 81.25 184 PRO A CA 1
ATOM 1459 C C . PRO A 1 184 ? -22.576 0.501 8.093 1.00 81.25 184 PRO A C 1
ATOM 1461 O O . PRO A 1 184 ? -21.725 -0.359 7.821 1.00 81.25 184 PRO A O 1
ATOM 1464 N N . PRO A 1 185 ? -23.288 1.106 7.125 1.00 82.56 185 PRO A N 1
ATOM 1465 C CA . PRO A 1 185 ? -23.044 0.861 5.711 1.00 82.56 185 PRO A CA 1
ATOM 1466 C C . PRO A 1 185 ? -21.583 1.138 5.353 1.00 82.56 185 PRO A C 1
ATOM 1468 O O . PRO A 1 185 ? -21.005 2.135 5.789 1.00 82.56 185 PRO A O 1
ATOM 1471 N N . ALA A 1 186 ? -20.996 0.303 4.491 1.00 79.19 186 ALA A N 1
ATOM 1472 C CA . ALA A 1 186 ? -19.578 0.403 4.138 1.00 79.19 186 ALA A CA 1
ATOM 1473 C C . ALA A 1 186 ? -19.178 1.810 3.650 1.00 79.19 186 ALA A C 1
ATOM 1475 O O . ALA A 1 186 ? -18.105 2.300 3.987 1.00 79.19 186 ALA A O 1
ATOM 1476 N N . LEU A 1 187 ? -20.056 2.487 2.902 1.00 77.31 187 LEU A N 1
ATOM 1477 C CA . LEU A 1 187 ? -19.826 3.850 2.412 1.00 77.31 187 LEU A CA 1
ATOM 1478 C C . LEU A 1 187 ? -19.643 4.872 3.540 1.00 77.31 187 LEU A C 1
ATOM 1480 O O . LEU A 1 187 ? -18.770 5.734 3.434 1.00 77.31 187 LEU A O 1
ATOM 1484 N N . GLU A 1 188 ? -20.416 4.761 4.619 1.00 82.06 188 GLU A N 1
ATOM 1485 C CA . GLU A 1 188 ? -20.282 5.650 5.776 1.00 82.06 188 GLU A CA 1
ATOM 1486 C C . GLU A 1 188 ? -18.969 5.376 6.512 1.00 82.06 188 GLU A C 1
ATOM 1488 O O . GLU A 1 188 ? -18.215 6.306 6.800 1.00 82.06 188 GLU A O 1
ATOM 1493 N N . THR A 1 189 ? -18.610 4.103 6.692 1.00 82.31 189 THR A N 1
ATOM 1494 C CA . THR A 1 189 ? -17.303 3.712 7.241 1.00 82.31 189 THR A CA 1
ATOM 1495 C C . THR A 1 189 ? -16.149 4.288 6.421 1.00 82.31 189 THR A C 1
ATOM 1497 O O . THR A 1 189 ? -15.243 4.914 6.979 1.00 82.31 189 THR A O 1
ATOM 1500 N N . PHE A 1 190 ? -16.186 4.145 5.093 1.00 80.38 190 PHE A N 1
ATOM 1501 C CA . PHE A 1 190 ? -15.157 4.704 4.214 1.00 80.38 190 PHE A CA 1
ATOM 1502 C C . PHE A 1 190 ? -15.085 6.227 4.306 1.00 80.38 190 PHE A C 1
ATOM 1504 O O . PHE A 1 190 ? -13.988 6.786 4.355 1.00 80.38 190 PHE A O 1
ATOM 1511 N N . LYS A 1 191 ? -16.232 6.907 4.371 1.00 81.19 191 LYS A N 1
ATOM 1512 C CA . LYS A 1 191 ? -16.304 8.365 4.496 1.00 81.19 191 LYS A CA 1
ATOM 1513 C C . LYS A 1 191 ? -15.693 8.848 5.811 1.00 81.19 191 LYS A C 1
ATOM 1515 O O . LYS A 1 191 ? -14.876 9.772 5.795 1.00 81.19 191 LYS A O 1
ATOM 1520 N N . VAL A 1 192 ? -16.017 8.199 6.931 1.00 82.88 192 VAL A N 1
ATOM 1521 C CA . VAL A 1 192 ? -15.454 8.549 8.243 1.00 82.88 192 VAL A CA 1
ATOM 1522 C C . VAL A 1 192 ? -13.943 8.329 8.267 1.00 82.88 192 VAL A C 1
ATOM 1524 O O . VAL A 1 192 ? -13.216 9.208 8.734 1.00 82.88 192 VAL A O 1
ATOM 1527 N N . ILE A 1 193 ? -13.457 7.211 7.720 1.00 83.00 193 ILE A N 1
ATOM 1528 C CA . ILE A 1 193 ? -12.017 6.933 7.613 1.00 83.00 193 ILE A CA 1
ATOM 1529 C C . ILE A 1 193 ? -11.329 7.962 6.710 1.00 83.00 193 ILE A C 1
ATOM 1531 O O . ILE A 1 193 ? -10.270 8.469 7.068 1.00 83.00 193 ILE A O 1
ATOM 1535 N N . ALA A 1 194 ? -11.920 8.333 5.574 1.00 80.00 194 ALA A N 1
ATOM 1536 C CA . ALA A 1 194 ? -11.340 9.330 4.676 1.00 80.00 194 ALA A CA 1
ATOM 1537 C C . ALA A 1 194 ? -11.216 10.714 5.340 1.00 80.00 194 ALA A C 1
ATOM 1539 O O . ALA A 1 194 ? -10.224 11.412 5.131 1.00 80.00 194 ALA A O 1
ATOM 1540 N N . MET A 1 195 ? -12.195 11.101 6.163 1.00 80.81 195 MET A N 1
ATOM 1541 C CA . MET A 1 195 ? -12.190 12.386 6.871 1.00 80.81 195 MET A CA 1
ATOM 1542 C C . MET A 1 195 ? -11.284 12.389 8.108 1.00 80.81 195 MET A C 1
ATOM 1544 O O . MET A 1 195 ? -10.638 13.395 8.392 1.00 80.81 195 MET A O 1
ATOM 1548 N N . ASN A 1 196 ? -11.229 11.281 8.851 1.00 84.75 196 ASN A N 1
ATOM 1549 C CA . ASN A 1 196 ? -10.568 11.216 10.159 1.00 84.75 196 ASN A CA 1
ATOM 1550 C C . ASN A 1 196 ? -9.292 10.367 10.179 1.00 84.75 196 ASN A C 1
ATOM 1552 O O . ASN A 1 196 ? -8.638 10.288 11.216 1.00 84.75 196 ASN A O 1
ATOM 1556 N N . GLY A 1 197 ? -8.895 9.759 9.061 1.00 76.81 197 GLY A N 1
ATOM 1557 C CA . GLY A 1 197 ? -7.781 8.809 8.996 1.00 76.81 197 GLY A CA 1
ATOM 1558 C C . GLY A 1 197 ? -6.447 9.385 9.469 1.00 76.81 197 GLY A C 1
ATOM 1559 O O . GLY A 1 197 ? -5.640 8.676 10.062 1.00 76.81 197 GLY A O 1
ATOM 1560 N N . HIS A 1 198 ? -6.238 10.697 9.328 1.00 78.31 198 HIS A N 1
ATOM 1561 C CA . HIS A 1 198 ? -5.044 11.360 9.857 1.00 78.31 198 HIS A CA 1
ATOM 1562 C C . HIS A 1 198 ? -4.931 11.274 11.393 1.00 78.31 198 HIS A C 1
ATOM 1564 O O . HIS A 1 198 ? -3.847 11.479 11.934 1.00 78.31 198 HIS A O 1
ATOM 1570 N N . LYS A 1 199 ? -6.036 11.028 12.114 1.00 83.94 199 LYS A N 1
ATOM 1571 C CA . LYS A 1 199 ? -6.056 10.879 13.579 1.00 83.94 199 LYS A CA 1
ATOM 1572 C C . LYS A 1 199 ? -5.509 9.523 14.024 1.00 83.94 199 LYS A C 1
ATOM 1574 O O . LYS A 1 199 ? -4.972 9.444 15.114 1.00 83.94 199 LYS A O 1
ATOM 1579 N N . VAL A 1 200 ? -5.541 8.498 13.167 1.00 80.75 200 VAL A N 1
ATOM 1580 C CA . VAL A 1 200 ? -4.992 7.152 13.459 1.00 80.75 200 VAL A CA 1
ATOM 1581 C C . VAL A 1 200 ? -3.497 7.193 13.784 1.00 80.75 200 VAL A C 1
ATOM 1583 O O . VAL A 1 200 ? -2.990 6.357 14.529 1.00 80.75 200 VAL A O 1
ATOM 1586 N N . PHE A 1 201 ? -2.794 8.172 13.214 1.00 76.25 201 PHE A N 1
ATOM 1587 C CA . PHE A 1 201 ? -1.356 8.373 13.384 1.00 76.25 201 PHE A CA 1
ATOM 1588 C C . PHE A 1 201 ? -1.009 9.360 14.505 1.00 76.25 201 PHE A C 1
ATOM 1590 O O . PHE A 1 201 ? 0.167 9.542 14.809 1.00 76.25 201 PHE A O 1
ATOM 1597 N N . LYS A 1 202 ? -2.013 10.008 15.106 1.00 68.31 202 LYS A N 1
ATOM 1598 C CA . LYS A 1 202 ? -1.855 10.869 16.279 1.00 68.31 202 LYS A CA 1
ATOM 1599 C C . LYS A 1 202 ? -2.173 10.010 17.502 1.00 68.31 202 LYS A C 1
ATOM 1601 O O . LYS A 1 202 ? -3.329 9.937 17.904 1.00 68.31 202 LYS A O 1
ATOM 1606 N N . GLY A 1 203 ? -1.166 9.270 17.966 1.00 54.00 203 GLY A N 1
ATOM 1607 C CA . GLY A 1 203 ? -1.213 8.594 19.265 1.00 54.00 203 GLY A CA 1
ATOM 1608 C C . GLY A 1 203 ? -1.285 9.605 20.396 1.00 54.00 203 GLY A C 1
ATOM 1609 O O . GLY A 1 203 ? -0.673 10.686 20.232 1.00 54.00 203 GLY A O 1
#

Radius of gyration: 19.14 Å; Cα contacts (8 Å, |Δi|>4): 167; chains: 1; bounding box: 48×40×50 Å

Foldseek 3Di:
DVVPVVVVVVLVCQLCVLVVCLVCVVVVNNLVVLQVQLVVLQVVLVVDPDPVSNVVSNVSSVVSVCCSVPPDSLSSLLPLLVVLVVLLCQQVVCLVVDPGLQVLLVCLVPVDDDPPVSVVSSVLSVVSSVLSVVVSVCSNCCCVPPNSVRNSCCSNPVSVVVVVVSVVVSVVVCCVVCVPDDDDDVVVSVVSCVVCVVVSPVD

Solvent-accessible surface area (backbone atoms only — not comparable to full-atom values): 10750 Å² total; per-residue (Å²): 119,76,81,59,53,57,60,53,52,51,52,49,49,62,41,44,42,37,52,50,52,46,52,36,37,76,73,71,45,44,39,53,61,34,45,51,52,18,52,53,30,38,52,51,19,73,73,43,91,45,69,68,62,22,50,53,21,44,53,50,18,52,52,28,42,50,38,39,73,70,47,54,70,65,59,59,55,31,51,63,18,53,54,25,47,51,50,20,47,58,31,45,55,18,70,81,46,75,69,22,48,47,37,44,57,49,38,76,79,38,80,75,75,63,92,65,50,63,59,50,24,42,52,52,30,49,53,51,20,52,53,26,52,53,45,24,53,48,44,56,47,32,44,79,77,62,30,59,69,52,33,24,46,37,72,36,42,50,52,57,52,52,50,49,50,52,52,52,51,48,52,57,49,4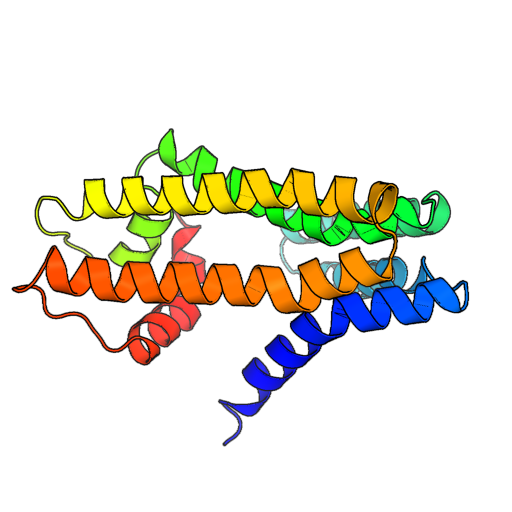7,51,69,76,41,72,88,56,90,76,75,57,67,69,57,54,51,50,50,43,72,76,46,48,77,50,68,77,60,123

Organism: Methylomonas methanica (NCBI:txid421)

Sequence (203 aa):
MGHVIKPLLIAGVVVAYPFLSAYLTGLGFASLELIVFAALTLWRGITSTGLVARLASFTLAAVLLAGAYFATTYFVWLVPSFAYLWLTFLFGHTLWSPPSFIERLVRLQFPELVPGITDYCRNLTWVWTLFFAVNIVICAALPLIAGQTAWALYTGVVVYLLMGLLGTGEWFYRHRRFPDLEIPPALETFKVIAMNGHKVFKG

Mean predicted aligned error: 6.98 Å

pLDDT: mean 86.37, std 7.87, range [47.06, 97.88]

Nearest PDB structures (foldseek):
  6ixg-assembly2_B  TM=2.583E-01  e=6.141E+00  Homo sapiens

Secondary structure (DSSP, 8-state):
-HHHHHHHHHHHHHHHHHHHHHHHHHTT-TTHHHHHHHHHHHHHHHH--SHHHHHHHHHHHHHHHHHHHH--HHHHHTHHHHHHHHHHHHHHHHHHSSSPHHHHHHHTT-SSPPTTHHHHHHHHHHHHHHHHHHHHHHHHHHHHHTHHHHHHHIIIIIHHHHHHHHHHHHHHHHHHH-TTS-PPPHHHHHHHHHHHGGGTT--